Protein AF-A0A820N8Q6-F1 (afdb_monomer_lite)

Organism: NCBI:txid392030

Secondary structure (DSSP, 8-state):
-------GGGS-HHHHHHHHHHHHGGG-------S-HHHHHHHHHHHHHHHHHHH-S---SS-----EEEEEE--GGGHHHHHHHHHHHHTPPP-GGGEEE--TT--HHHHHHHHHHHHHSTT-EEEEE-GGGS-HHHHHHHHHHHHHHHHH-TT---EEEEEESS-TTT-HHHHHHHTTS-EEEEPGGGSPPHHHHHHHHHHHHTTT------SSTTS-HHHH-

Sequence (225 aa):
MYEQNIDLTYFSNQQIWMVEDYLQIETKFLTKRSEQPNERLKNIARMLTVQRAKQTKAIDVKNLPLNKILVVETLYEGILRGILSLFQLTKGQPQVHHIFYCSDTTSWTEMRAFAYRCFYSQGALHQLIQPELLSALVQDQFTQFLHKLAKQQPKRLFRLGIVTTASNSHLQLVNSLKALQIVSTIQDQDLLDKTALQEVIKELIKGNSTLVTSHIAGLGKSTYI

pLDDT: mean 74.74, std 22.22, range [28.52, 97.19]

Radius of gyration: 21.2 Å; chains: 1; bounding box: 48×55×54 Å

Structure (mmCIF, N/CA/C/O backbone):
data_AF-A0A820N8Q6-F1
#
_entry.id   AF-A0A820N8Q6-F1
#
loop_
_atom_site.group_PDB
_atom_site.id
_atom_site.type_symbol
_atom_site.label_atom_id
_atom_site.label_alt_id
_atom_site.label_comp_id
_atom_site.label_asym_id
_atom_site.label_entity_id
_atom_site.label_seq_id
_atom_site.pdbx_PDB_ins_code
_atom_site.Cartn_x
_atom_site.Cartn_y
_atom_site.Cartn_z
_atom_site.occupancy
_atom_site.B_iso_or_equiv
_atom_site.auth_seq_id
_atom_site.auth_comp_id
_atom_site.auth_asym_id
_atom_site.auth_atom_id
_atom_site.pdbx_PDB_model_num
ATOM 1 N N . MET A 1 1 ? 32.730 -14.739 -9.258 1.00 34.66 1 MET A N 1
ATOM 2 C CA . MET A 1 1 ? 32.007 -13.539 -8.791 1.00 34.66 1 MET A CA 1
ATOM 3 C C . MET A 1 1 ? 30.634 -13.646 -9.423 1.00 34.66 1 MET A C 1
ATOM 5 O O . MET A 1 1 ? 30.576 -13.622 -10.639 1.00 34.66 1 MET A O 1
ATOM 9 N N . TYR A 1 2 ? 29.593 -13.963 -8.655 1.00 28.52 2 TYR A N 1
ATOM 10 C CA . TYR A 1 2 ? 28.252 -14.161 -9.214 1.00 28.52 2 TYR A CA 1
ATOM 11 C C . TYR A 1 2 ? 27.571 -12.797 -9.332 1.00 28.52 2 TYR A C 1
ATOM 13 O O . TYR A 1 2 ? 27.311 -12.160 -8.312 1.00 28.52 2 TYR A O 1
ATOM 21 N N . GLU A 1 3 ? 27.341 -12.339 -10.560 1.00 36.62 3 GLU A N 1
ATOM 22 C CA . GLU A 1 3 ? 26.518 -11.163 -10.840 1.00 36.62 3 GLU A CA 1
ATOM 23 C C . GLU A 1 3 ? 25.067 -11.461 -10.455 1.00 36.62 3 GLU A C 1
ATOM 25 O O . GLU A 1 3 ? 24.503 -12.505 -10.795 1.00 36.62 3 GLU A O 1
ATOM 30 N N . GLN A 1 4 ? 24.475 -10.562 -9.670 1.00 36.41 4 GLN A N 1
ATOM 31 C CA . GLN A 1 4 ? 23.067 -10.626 -9.305 1.00 36.41 4 GLN A CA 1
ATOM 32 C C . GLN A 1 4 ? 22.228 -10.250 -10.526 1.00 36.41 4 GLN A C 1
ATOM 34 O O . GLN A 1 4 ? 21.879 -9.089 -10.725 1.00 36.41 4 GLN A O 1
ATOM 39 N N . ASN A 1 5 ? 21.891 -11.247 -11.338 1.00 37.53 5 ASN A N 1
ATOM 40 C CA . ASN A 1 5 ? 20.843 -11.111 -12.336 1.00 37.53 5 ASN A CA 1
ATOM 41 C C . ASN A 1 5 ? 19.515 -10.880 -11.611 1.00 37.53 5 ASN A C 1
ATOM 43 O O . ASN A 1 5 ? 19.049 -11.735 -10.856 1.00 37.53 5 ASN A O 1
ATOM 47 N N . ILE A 1 6 ? 18.922 -9.702 -11.816 1.00 42.03 6 ILE A N 1
ATOM 48 C CA . ILE A 1 6 ? 17.553 -9.436 -11.384 1.00 42.03 6 ILE A CA 1
ATOM 49 C C . ILE A 1 6 ? 16.656 -10.294 -12.267 1.00 42.03 6 ILE A C 1
ATOM 51 O O . ILE A 1 6 ? 16.551 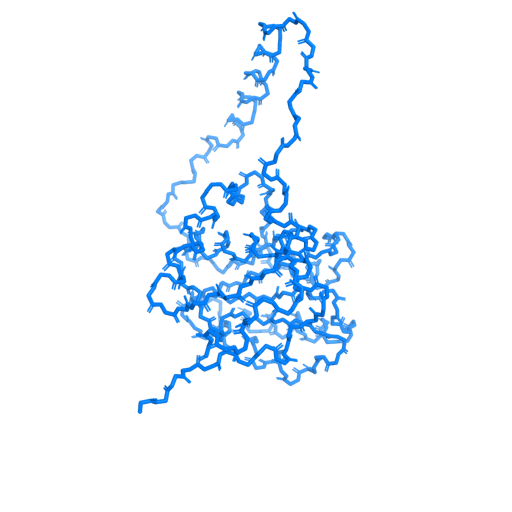-10.078 -13.473 1.00 42.03 6 ILE A O 1
ATOM 55 N N . ASP A 1 7 ? 16.041 -11.293 -11.650 1.00 38.50 7 ASP A N 1
ATOM 56 C CA . ASP A 1 7 ? 15.087 -12.169 -12.301 1.00 38.50 7 ASP A CA 1
ATOM 57 C C . ASP A 1 7 ? 13.809 -11.382 -12.640 1.00 38.50 7 ASP A C 1
ATOM 59 O O . ASP A 1 7 ? 12.972 -11.096 -11.781 1.00 38.50 7 ASP A O 1
ATOM 63 N N . LEU A 1 8 ? 13.682 -10.984 -13.908 1.00 45.19 8 LEU A N 1
ATOM 64 C CA . LEU A 1 8 ? 12.531 -10.243 -14.428 1.00 45.19 8 LEU A CA 1
ATOM 65 C C . LEU A 1 8 ? 11.326 -11.145 -14.735 1.00 45.19 8 LEU A C 1
ATOM 67 O O . LEU A 1 8 ? 10.337 -10.659 -15.278 1.00 45.19 8 LEU A O 1
ATOM 71 N N . THR A 1 9 ? 11.361 -12.426 -14.352 1.00 41.50 9 THR A N 1
ATOM 72 C CA . THR A 1 9 ? 10.250 -13.381 -14.542 1.00 41.50 9 THR A CA 1
ATOM 73 C C . THR A 1 9 ? 8.936 -12.913 -13.891 1.00 41.50 9 THR A C 1
ATOM 75 O O . THR A 1 9 ? 7.861 -13.397 -14.236 1.00 41.50 9 THR A O 1
ATOM 78 N N . TYR A 1 10 ? 8.996 -11.923 -12.995 1.00 41.53 10 TYR A N 1
ATOM 79 C CA . TYR A 1 10 ? 7.842 -11.339 -12.305 1.00 41.53 10 TYR A CA 1
ATOM 80 C C . TYR A 1 10 ? 7.302 -10.047 -12.932 1.00 41.53 10 TYR A C 1
ATOM 82 O O . TYR A 1 10 ? 6.294 -9.529 -12.449 1.00 41.53 10 TYR A O 1
ATOM 90 N N . PHE A 1 11 ? 7.938 -9.522 -13.984 1.00 40.44 11 PHE A N 1
ATOM 91 C CA . PHE A 1 11 ? 7.432 -8.352 -14.697 1.00 40.44 11 PHE A CA 1
ATOM 92 C C . PHE A 1 11 ? 6.600 -8.780 -15.903 1.00 40.44 11 PHE A C 1
ATOM 94 O O . PHE A 1 11 ? 7.044 -9.558 -16.746 1.00 40.44 11 PHE A O 1
ATOM 101 N N . SER A 1 12 ? 5.380 -8.257 -16.011 1.00 45.41 12 SER A N 1
ATOM 102 C CA . SER A 1 12 ? 4.570 -8.484 -17.207 1.00 45.41 12 SER A CA 1
ATOM 103 C C . SER A 1 12 ? 5.135 -7.686 -18.386 1.00 45.41 12 SER A C 1
ATOM 105 O O . SER A 1 12 ? 5.710 -6.610 -18.205 1.00 45.41 12 SER A O 1
ATOM 107 N N . ASN A 1 13 ? 4.915 -8.162 -19.617 1.00 41.16 13 ASN A N 1
ATOM 108 C CA . ASN A 1 13 ? 5.295 -7.414 -20.823 1.00 41.16 13 ASN A CA 1
ATOM 109 C C . ASN A 1 13 ? 4.748 -5.972 -20.797 1.00 41.16 13 ASN A C 1
ATOM 111 O O . ASN A 1 13 ? 5.419 -5.060 -21.254 1.00 41.16 13 ASN A O 1
ATOM 115 N N . GLN A 1 14 ? 3.591 -5.723 -20.174 1.00 44.38 14 GLN A N 1
ATOM 116 C CA . GLN A 1 14 ? 3.054 -4.367 -20.001 1.00 44.38 14 GLN A CA 1
ATOM 117 C C . GLN A 1 14 ? 3.896 -3.475 -19.077 1.00 44.38 14 GLN A C 1
ATOM 119 O O . GLN A 1 14 ? 4.029 -2.285 -19.343 1.00 44.38 14 GLN A O 1
ATOM 124 N N . GLN A 1 15 ? 4.492 -4.022 -18.016 1.00 45.97 15 GLN A N 1
ATOM 125 C CA . GLN A 1 15 ? 5.359 -3.254 -17.116 1.00 45.97 15 GLN A CA 1
ATOM 126 C C . GLN A 1 15 ? 6.686 -2.872 -17.789 1.00 45.97 15 GLN A C 1
ATOM 128 O O . GLN A 1 15 ? 7.241 -1.821 -17.484 1.00 45.97 15 GLN A O 1
ATOM 133 N N . ILE A 1 16 ? 7.151 -3.676 -18.751 1.00 46.91 16 ILE A N 1
ATOM 134 C CA . ILE A 1 16 ? 8.317 -3.359 -19.590 1.00 46.91 16 ILE A CA 1
ATOM 135 C C . ILE A 1 16 ? 7.984 -2.215 -20.563 1.00 46.91 16 ILE A C 1
ATOM 137 O O . ILE A 1 16 ? 8.757 -1.265 -20.676 1.00 46.91 16 ILE A O 1
ATOM 141 N N . TRP A 1 17 ? 6.798 -2.236 -21.179 1.00 42.31 17 TRP A N 1
ATOM 142 C CA . TRP A 1 17 ? 6.336 -1.169 -22.078 1.00 42.31 17 TRP A CA 1
ATOM 143 C C . TRP A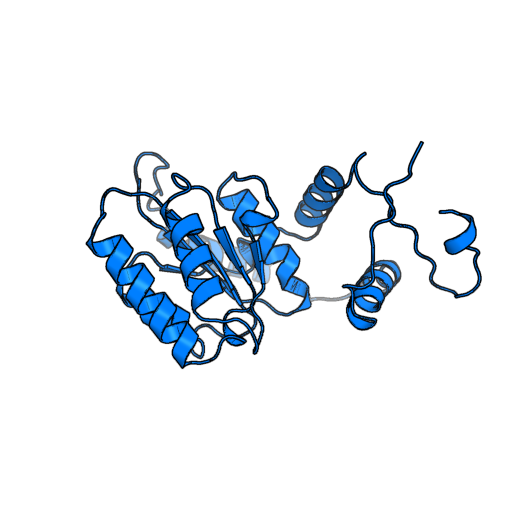 1 17 ? 6.161 0.177 -21.366 1.00 42.31 17 TRP A C 1
ATOM 145 O O . TRP A 1 17 ? 6.501 1.213 -21.925 1.00 42.31 17 TRP A O 1
ATOM 155 N N . MET A 1 18 ? 5.726 0.181 -20.101 1.00 48.25 18 MET A N 1
ATOM 156 C CA . MET A 1 18 ? 5.637 1.412 -19.300 1.00 48.25 18 MET A CA 1
ATOM 157 C C . MET A 1 18 ? 7.000 2.086 -19.079 1.00 48.25 18 MET A C 1
ATOM 159 O O . MET A 1 18 ? 7.077 3.309 -18.976 1.00 48.25 18 MET A O 1
ATOM 163 N N . VAL A 1 19 ? 8.080 1.303 -19.012 1.00 46.75 19 VAL A N 1
ATOM 164 C CA . VAL A 1 19 ? 9.451 1.821 -18.896 1.00 46.75 19 VAL A CA 1
ATOM 165 C C . VAL A 1 19 ? 9.963 2.334 -20.249 1.00 46.75 19 VAL A C 1
ATOM 167 O O . VAL A 1 19 ? 10.721 3.301 -20.288 1.00 46.75 19 VAL A O 1
ATOM 170 N N . GLU A 1 20 ? 9.531 1.741 -21.363 1.00 40.16 20 GLU A N 1
ATOM 171 C CA . GLU A 1 20 ? 9.901 2.178 -22.718 1.00 40.16 20 GLU A CA 1
ATOM 172 C C . GLU A 1 20 ? 9.143 3.439 -23.169 1.00 40.16 20 GLU A C 1
ATOM 174 O O . GLU A 1 20 ? 9.767 4.357 -23.709 1.00 40.16 20 GLU A O 1
ATOM 179 N N . ASP A 1 21 ? 7.846 3.547 -22.863 1.00 47.16 21 ASP A N 1
ATOM 180 C CA . ASP A 1 21 ? 7.045 4.764 -23.076 1.00 47.16 21 ASP A CA 1
ATOM 181 C C . ASP A 1 21 ? 7.598 5.943 -22.257 1.00 47.16 21 ASP A C 1
ATOM 183 O O . ASP A 1 21 ? 7.657 7.079 -22.736 1.00 47.16 21 ASP A O 1
ATOM 187 N N . TYR A 1 22 ? 8.098 5.674 -21.045 1.00 44.00 22 TYR A N 1
ATOM 188 C CA . TYR A 1 22 ? 8.763 6.665 -20.195 1.00 44.00 22 TYR A CA 1
ATOM 189 C C . TYR A 1 22 ? 10.012 7.284 -20.851 1.00 44.00 22 TYR A C 1
ATOM 191 O O . TYR A 1 22 ? 10.306 8.457 -20.613 1.00 44.00 22 TYR A O 1
ATOM 199 N N . LEU A 1 23 ? 10.716 6.535 -21.707 1.00 39.03 23 LEU A N 1
ATOM 200 C CA . LEU A 1 23 ? 11.908 7.000 -22.424 1.00 39.03 23 LEU A CA 1
ATOM 201 C C . LEU A 1 23 ? 11.571 7.731 -23.741 1.00 39.03 23 LEU A C 1
ATOM 203 O O . LEU A 1 23 ? 12.341 8.583 -24.174 1.00 39.03 23 LEU A O 1
ATOM 207 N N . GLN A 1 24 ? 10.417 7.464 -24.369 1.00 37.75 24 GLN A N 1
ATOM 208 C CA . GLN A 1 24 ? 10.021 8.101 -25.640 1.00 37.75 24 GLN A CA 1
ATOM 209 C C . GLN A 1 24 ? 9.345 9.478 -25.502 1.00 37.75 24 GLN A C 1
ATOM 211 O O . GLN A 1 24 ? 9.320 10.247 -26.466 1.00 37.75 24 GLN A O 1
ATOM 216 N N . ILE A 1 25 ? 8.841 9.844 -24.318 1.00 43.34 25 ILE A N 1
ATOM 217 C CA . ILE A 1 25 ? 8.143 11.127 -24.074 1.00 43.34 25 ILE A CA 1
ATOM 218 C C . ILE A 1 25 ? 9.089 12.354 -24.139 1.00 43.34 25 ILE A C 1
ATOM 220 O O . ILE A 1 25 ? 8.647 13.502 -24.082 1.00 43.34 25 ILE A O 1
ATOM 224 N N . GLU A 1 26 ? 10.392 12.153 -24.344 1.00 37.62 26 GLU A N 1
ATOM 225 C CA . GLU A 1 26 ? 11.412 13.208 -24.336 1.00 37.62 26 GLU A CA 1
ATOM 226 C C . GLU A 1 26 ? 11.366 14.231 -25.490 1.00 37.62 26 GLU A C 1
ATOM 228 O O . GLU A 1 26 ? 12.185 15.146 -25.490 1.00 37.62 26 GLU A O 1
ATOM 233 N N . THR A 1 27 ? 10.444 14.168 -26.465 1.00 35.28 27 THR A N 1
ATOM 234 C CA . THR A 1 27 ? 10.602 15.010 -27.676 1.00 35.28 27 THR A CA 1
ATOM 235 C C . THR A 1 27 ? 9.500 15.981 -28.081 1.00 35.28 27 THR A C 1
ATOM 237 O O . THR A 1 27 ? 9.803 16.819 -28.930 1.00 35.28 27 THR A O 1
ATOM 240 N N . LYS A 1 28 ? 8.267 15.995 -27.550 1.00 32.97 28 LYS A N 1
ATOM 241 C CA . LYS A 1 28 ? 7.205 16.732 -28.275 1.00 32.97 28 LYS A CA 1
ATOM 242 C C . LYS A 1 28 ? 6.110 17.430 -27.441 1.00 32.97 28 LYS A C 1
ATOM 244 O O . LYS A 1 28 ? 5.266 16.795 -26.826 1.00 32.97 28 LYS A O 1
ATOM 249 N N . PHE A 1 29 ? 6.097 18.762 -27.614 1.00 34.72 29 PHE A N 1
ATOM 250 C CA . PHE A 1 29 ? 4.981 19.732 -27.593 1.00 34.72 29 PHE A CA 1
ATOM 251 C C . PHE A 1 29 ? 4.635 20.519 -26.313 1.00 34.72 29 PHE A C 1
ATOM 253 O O . PHE A 1 29 ? 3.962 20.056 -25.399 1.00 34.72 29 PHE A O 1
ATOM 260 N N . LEU A 1 30 ? 4.974 21.816 -26.371 1.00 37.75 30 LEU A N 1
ATOM 261 C CA . LEU A 1 30 ? 4.339 22.920 -25.645 1.00 37.75 30 LEU A CA 1
ATOM 262 C C . LEU A 1 30 ? 3.483 23.772 -26.603 1.00 37.75 30 LEU A C 1
ATOM 264 O O . LEU A 1 30 ? 3.916 24.045 -27.721 1.00 37.75 30 LEU A O 1
ATOM 268 N N . THR A 1 31 ? 2.328 24.240 -26.102 1.00 33.53 31 THR A N 1
ATOM 269 C CA . THR A 1 31 ? 1.573 25.519 -26.313 1.00 33.53 31 THR A CA 1
ATOM 270 C C . THR A 1 31 ? 0.049 25.251 -26.302 1.00 33.53 31 THR A C 1
ATOM 272 O O . THR A 1 31 ? -0.370 24.171 -26.686 1.00 33.53 31 THR A O 1
ATOM 275 N N . LYS A 1 32 ? -0.881 26.120 -25.857 1.00 32.56 32 LYS A N 1
ATOM 276 C CA . LYS A 1 32 ? -0.873 27.483 -25.276 1.00 32.56 32 LYS A CA 1
ATOM 277 C C . LYS A 1 32 ? -2.135 27.656 -24.390 1.00 32.56 32 LYS A C 1
ATOM 279 O O . LYS A 1 32 ? -3.201 27.142 -24.711 1.00 32.56 32 LYS A O 1
ATOM 284 N N . ARG A 1 33 ? -2.019 28.404 -23.284 1.00 36.59 33 ARG A N 1
ATOM 285 C CA . ARG A 1 33 ? -3.076 28.761 -22.306 1.00 36.59 33 ARG A CA 1
ATOM 286 C C . ARG A 1 33 ? -3.461 30.248 -22.482 1.00 36.59 33 ARG A C 1
ATOM 288 O O . ARG A 1 33 ? -2.592 31.040 -22.813 1.00 36.59 33 ARG A O 1
ATOM 295 N N . SER A 1 34 ? -4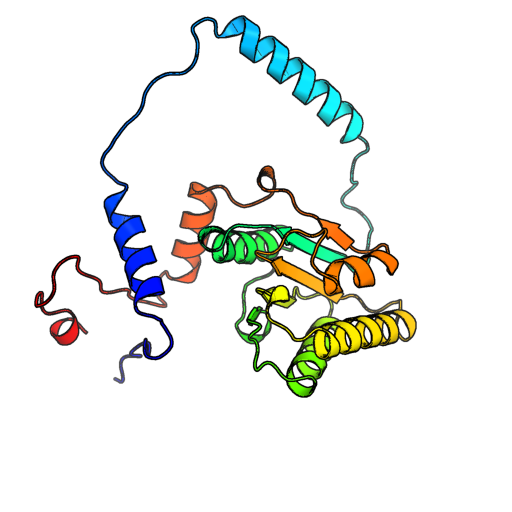.733 30.591 -22.212 1.00 42.72 34 SER A N 1
ATOM 296 C CA . SER A 1 34 ? -5.408 31.895 -22.472 1.00 42.72 34 SER A CA 1
ATOM 297 C C . SER A 1 34 ? -4.673 33.210 -22.128 1.00 42.72 34 SER A C 1
ATOM 299 O O . SER A 1 34 ? -3.788 33.248 -21.275 1.00 42.72 34 SER A O 1
ATOM 301 N N . GLU A 1 35 ? -5.126 34.296 -22.769 1.00 51.06 35 GLU A N 1
ATOM 302 C CA . GLU A 1 35 ? -4.341 35.488 -23.140 1.00 51.06 35 GLU A CA 1
ATOM 303 C C . GLU A 1 35 ? -4.219 36.640 -22.124 1.00 51.06 35 GLU A C 1
ATOM 305 O O . GLU A 1 35 ? -3.590 37.639 -22.456 1.00 51.06 35 GLU A O 1
ATOM 310 N N . GLN A 1 36 ? -4.716 36.549 -20.883 1.00 48.44 36 GLN A N 1
ATOM 311 C CA . GLN A 1 36 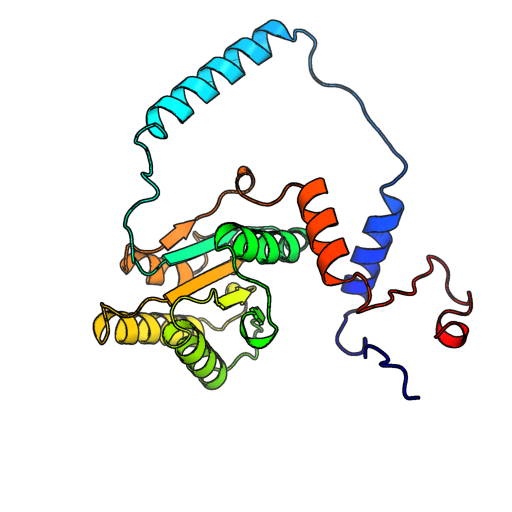? -4.456 37.607 -19.882 1.00 48.44 36 GLN A CA 1
ATOM 312 C C . GLN A 1 36 ? -3.920 37.058 -18.540 1.00 48.44 36 GLN A C 1
ATOM 314 O O . GLN A 1 36 ? -4.679 36.516 -17.732 1.00 48.44 36 GLN A O 1
ATOM 319 N N . PRO A 1 37 ? -2.597 37.188 -18.283 1.00 48.25 37 PRO A N 1
ATOM 320 C CA . PRO A 1 37 ? -1.905 36.603 -17.124 1.00 48.25 37 PRO A CA 1
ATOM 321 C C . PRO A 1 37 ? -2.327 37.163 -15.758 1.00 48.25 37 PRO A C 1
ATOM 323 O O . PRO A 1 37 ? -2.404 36.419 -14.778 1.00 48.25 37 PRO A O 1
ATOM 326 N N . ASN A 1 38 ? -2.623 38.463 -15.685 1.00 45.78 38 ASN A N 1
ATOM 327 C CA . ASN A 1 38 ? -2.850 39.160 -14.413 1.00 45.78 38 ASN A CA 1
ATOM 328 C C . ASN A 1 38 ? -4.198 38.799 -13.767 1.00 45.78 38 ASN A C 1
ATOM 330 O O . ASN A 1 38 ? -4.280 38.641 -12.550 1.00 45.78 38 ASN A O 1
ATOM 334 N N . GLU A 1 39 ? -5.235 38.588 -14.578 1.00 48.25 39 GLU A N 1
ATOM 335 C CA . GLU A 1 39 ? -6.569 38.136 -14.148 1.00 48.25 39 GLU A CA 1
ATOM 336 C C . GLU A 1 39 ? -6.519 36.724 -13.534 1.00 48.25 39 GLU A C 1
ATOM 338 O O . GLU A 1 39 ? -7.101 36.451 -12.480 1.00 48.25 39 GLU A O 1
ATOM 343 N N . ARG A 1 40 ? -5.738 35.826 -14.148 1.00 47.28 40 ARG A N 1
ATOM 344 C CA . ARG A 1 40 ? -5.521 34.460 -13.649 1.00 47.28 40 ARG A CA 1
ATOM 345 C C . ARG A 1 40 ? -4.742 34.434 -12.342 1.00 47.28 40 ARG A C 1
ATOM 347 O O . ARG A 1 40 ? -5.148 33.733 -11.419 1.00 47.28 40 ARG A O 1
ATOM 354 N N . LEU A 1 41 ? -3.665 35.212 -12.242 1.00 47.19 41 LEU A N 1
ATOM 355 C CA . LEU A 1 41 ? -2.877 35.329 -11.012 1.00 47.19 41 LEU A CA 1
ATOM 356 C C . LEU A 1 41 ? -3.722 35.849 -9.847 1.00 47.19 41 LEU A C 1
ATOM 358 O O . LEU A 1 41 ? -3.603 35.346 -8.732 1.00 47.19 41 LEU A O 1
ATOM 362 N N . LYS A 1 42 ? -4.627 36.796 -10.108 1.00 44.19 42 LYS A N 1
ATOM 363 C CA . LYS A 1 42 ? -5.507 37.376 -9.089 1.00 44.19 42 LYS A CA 1
ATOM 364 C C . LYS A 1 42 ? -6.537 36.370 -8.567 1.00 44.19 42 LYS A C 1
ATOM 366 O O . LYS A 1 42 ? -6.744 36.287 -7.357 1.00 44.19 42 LYS A O 1
ATOM 371 N N . ASN A 1 43 ? -7.122 35.557 -9.448 1.00 49.09 43 ASN A N 1
ATOM 372 C CA . ASN A 1 43 ? -8.066 34.504 -9.062 1.00 49.09 43 ASN A CA 1
ATOM 373 C C . ASN A 1 43 ? -7.379 33.333 -8.338 1.00 49.09 43 ASN A C 1
ATOM 375 O O . ASN A 1 43 ? -7.899 32.846 -7.333 1.00 49.09 43 ASN A O 1
ATOM 379 N N . ILE A 1 44 ? -6.172 32.950 -8.770 1.00 49.22 44 ILE A N 1
ATOM 380 C CA . ILE A 1 44 ? -5.348 31.933 -8.098 1.00 49.22 44 ILE A CA 1
ATOM 381 C C . ILE A 1 44 ? -4.912 32.424 -6.713 1.00 49.22 44 ILE A C 1
ATOM 383 O O . ILE A 1 44 ? -5.073 31.704 -5.732 1.00 49.22 44 ILE A O 1
ATOM 387 N N . ALA A 1 45 ? -4.446 33.669 -6.591 1.00 43.66 45 ALA A N 1
ATOM 388 C CA . ALA A 1 45 ? -4.078 34.253 -5.303 1.00 43.66 45 ALA A CA 1
ATOM 389 C C . ALA A 1 45 ? -5.267 34.272 -4.331 1.00 43.66 45 ALA A C 1
ATOM 391 O O . ALA A 1 45 ? -5.117 33.935 -3.156 1.00 43.66 45 ALA A O 1
ATOM 392 N N . ARG A 1 46 ? -6.475 34.586 -4.817 1.00 42.53 46 ARG A N 1
ATOM 393 C CA . ARG A 1 46 ? -7.698 34.589 -4.001 1.00 42.53 46 ARG A CA 1
ATOM 394 C C . ARG A 1 46 ? -8.078 33.181 -3.527 1.00 42.53 46 ARG A C 1
ATOM 396 O O . ARG A 1 46 ? -8.387 33.014 -2.349 1.00 42.53 46 ARG A O 1
ATOM 403 N N . MET A 1 47 ? -7.969 32.167 -4.391 1.00 44.53 47 MET A N 1
ATOM 404 C CA . MET A 1 47 ? -8.169 30.759 -4.011 1.00 44.53 47 MET A CA 1
ATOM 405 C C . MET A 1 47 ? -7.122 30.266 -3.003 1.00 44.53 47 MET A C 1
ATOM 407 O O . MET A 1 47 ? -7.485 29.654 -2.000 1.00 44.53 47 MET A O 1
ATOM 411 N N . LEU A 1 48 ? -5.844 30.600 -3.210 1.00 42.34 48 LEU A N 1
ATOM 412 C CA . LEU A 1 48 ? -4.749 30.240 -2.303 1.00 42.34 48 LEU A CA 1
ATOM 413 C C . LEU A 1 48 ? -4.888 30.911 -0.932 1.00 42.34 48 LEU A C 1
ATOM 415 O O . LEU A 1 48 ? -4.526 30.318 0.080 1.00 42.34 48 LEU A O 1
ATOM 419 N N . THR A 1 49 ? -5.446 32.121 -0.870 1.00 44.22 49 THR A N 1
ATOM 420 C CA . THR A 1 49 ? -5.667 32.837 0.398 1.00 44.22 49 THR A CA 1
ATOM 421 C C . THR A 1 49 ? -6.820 32.220 1.195 1.00 44.22 49 THR A C 1
ATOM 423 O O . THR A 1 49 ? -6.716 32.065 2.410 1.00 44.22 49 THR A O 1
ATOM 426 N N . VAL A 1 50 ? -7.888 31.785 0.516 1.00 46.66 50 VAL A N 1
ATOM 427 C CA . VAL A 1 50 ? -9.023 31.082 1.142 1.00 46.66 50 VAL A CA 1
ATOM 428 C C . VAL A 1 50 ? -8.634 29.668 1.597 1.00 46.66 50 VAL A C 1
ATOM 430 O O . VAL A 1 50 ? -9.082 29.223 2.655 1.00 46.66 50 VAL A O 1
ATOM 433 N N . GLN A 1 51 ? -7.764 28.972 0.856 1.00 41.59 51 GLN A N 1
ATOM 434 C CA . GLN A 1 51 ? -7.208 27.680 1.276 1.00 41.59 51 GLN A CA 1
ATOM 435 C C . GLN A 1 51 ? -6.203 27.826 2.424 1.00 41.59 51 GLN A C 1
ATOM 437 O O . GLN A 1 51 ? -6.281 27.068 3.391 1.00 41.59 51 GLN A O 1
ATOM 442 N N . ARG A 1 52 ? -5.332 28.846 2.390 1.00 42.22 52 ARG A N 1
ATOM 443 C CA . ARG A 1 52 ? -4.410 29.134 3.496 1.00 42.22 52 ARG A CA 1
ATOM 444 C C . ARG A 1 52 ? -5.157 29.490 4.770 1.00 42.22 52 ARG A C 1
ATOM 446 O O . ARG A 1 52 ? -4.843 28.894 5.781 1.00 42.22 52 ARG A O 1
ATOM 453 N N . ALA A 1 53 ? -6.202 30.320 4.732 1.00 39.50 53 ALA A N 1
ATOM 454 C CA . ALA A 1 53 ? -6.989 30.656 5.926 1.00 39.50 53 ALA A CA 1
ATOM 455 C C . ALA A 1 53 ? -7.683 29.443 6.589 1.00 39.50 53 ALA A C 1
ATOM 457 O O . ALA A 1 53 ? -7.973 29.484 7.784 1.00 39.50 53 ALA A O 1
ATOM 458 N N . LYS A 1 54 ? -7.913 28.347 5.848 1.00 41.62 54 LYS A N 1
ATOM 459 C CA . LYS A 1 54 ? -8.370 27.060 6.407 1.00 41.62 54 LYS A CA 1
ATOM 460 C C . LYS A 1 54 ? -7.221 26.149 6.873 1.00 41.62 54 LYS A C 1
ATOM 462 O O . LYS A 1 54 ? -7.461 25.275 7.699 1.00 41.62 54 LYS A O 1
ATOM 467 N N . GLN A 1 55 ? -5.996 26.364 6.390 1.00 43.50 55 GLN A N 1
ATOM 468 C CA . GLN A 1 55 ? -4.790 25.588 6.718 1.00 43.50 55 GLN A CA 1
ATOM 469 C C . GLN A 1 55 ? -3.864 26.257 7.757 1.00 43.50 55 GLN A C 1
ATOM 471 O O . GLN A 1 55 ? -3.025 25.573 8.332 1.00 43.50 55 GLN A O 1
ATOM 476 N N . THR A 1 56 ? -4.018 27.552 8.073 1.00 33.56 56 THR A N 1
ATOM 477 C CA . THR A 1 56 ? -3.220 28.255 9.104 1.00 33.56 56 THR A CA 1
ATOM 478 C C . THR A 1 56 ? -3.726 28.091 10.537 1.00 33.56 56 THR A C 1
ATOM 480 O O . THR A 1 56 ? -3.257 28.788 11.436 1.00 33.56 56 THR A O 1
ATOM 483 N N . LYS A 1 57 ? -4.575 27.094 10.819 1.00 37.31 57 LYS A N 1
ATOM 484 C CA . LYS A 1 57 ? -4.437 26.418 12.115 1.00 37.31 57 LYS A CA 1
ATOM 485 C C . LYS A 1 57 ? -3.211 25.529 12.008 1.00 37.31 57 LYS A C 1
ATOM 487 O O . LYS A 1 57 ? -3.298 24.401 11.537 1.00 37.31 57 LYS A O 1
ATOM 492 N N . ALA A 1 58 ? -2.081 26.121 12.385 1.00 37.97 58 ALA A N 1
ATOM 493 C CA . ALA A 1 58 ? -0.802 25.476 12.590 1.00 37.97 58 ALA A CA 1
ATOM 494 C C . ALA A 1 58 ? -0.995 24.021 13.037 1.00 37.97 58 ALA A C 1
ATOM 496 O O . ALA A 1 58 ? -1.429 23.757 14.159 1.00 37.97 58 ALA A O 1
ATOM 497 N N . ILE A 1 59 ? -0.667 23.077 12.152 1.00 39.03 59 ILE A N 1
ATOM 498 C CA . ILE A 1 59 ? -0.247 21.754 12.598 1.00 39.03 59 ILE A CA 1
ATOM 499 C C . ILE A 1 59 ? 1.115 22.001 13.231 1.00 39.03 59 ILE A C 1
ATOM 501 O O . ILE A 1 59 ? 2.157 21.945 12.583 1.00 39.03 59 ILE A O 1
ATOM 505 N N . ASP A 1 60 ? 1.062 22.402 14.494 1.00 33.19 60 ASP A N 1
ATOM 506 C CA . ASP A 1 60 ? 2.183 22.382 15.401 1.00 33.19 60 ASP A CA 1
ATOM 507 C C . ASP A 1 60 ? 2.739 20.953 15.353 1.00 33.19 60 ASP A C 1
ATOM 509 O O . ASP A 1 60 ? 2.064 19.978 15.687 1.00 33.19 60 ASP A O 1
ATOM 513 N N . VAL A 1 61 ? 3.960 20.804 14.840 1.00 41.19 61 VAL A N 1
ATOM 514 C CA . VAL A 1 61 ? 4.662 19.522 14.634 1.00 41.19 61 VAL A CA 1
ATOM 515 C C . VAL A 1 61 ? 5.137 18.939 15.981 1.00 41.19 61 VAL A C 1
ATOM 517 O O . VAL A 1 61 ? 6.065 18.139 16.063 1.00 41.19 61 VAL A O 1
ATOM 520 N N . LYS A 1 62 ? 4.485 19.313 17.082 1.00 34.91 62 LYS A N 1
ATOM 521 C CA . LYS A 1 62 ? 4.787 18.864 18.434 1.00 34.91 62 LYS A CA 1
ATOM 522 C C . LYS A 1 62 ? 3.527 18.249 19.029 1.00 34.91 62 LYS A C 1
ATOM 524 O O . LYS A 1 62 ? 2.591 18.944 19.393 1.00 34.91 62 LYS A O 1
ATOM 529 N N . ASN A 1 63 ? 3.569 16.921 19.138 1.00 39.72 63 ASN A N 1
ATOM 530 C CA . ASN A 1 63 ? 2.549 16.010 19.662 1.00 39.72 63 ASN A CA 1
ATOM 531 C C . ASN A 1 63 ? 1.431 15.650 18.682 1.00 39.72 63 ASN A C 1
ATOM 533 O O . ASN A 1 63 ? 0.409 16.314 18.629 1.00 39.72 63 ASN A O 1
ATOM 537 N N . LEU A 1 64 ? 1.562 14.495 18.022 1.00 39.69 64 LEU A N 1
ATOM 538 C CA . LEU A 1 64 ? 0.437 13.559 17.958 1.00 39.69 64 LEU A CA 1
ATOM 539 C C . LEU A 1 64 ? 0.960 12.123 17.722 1.00 39.69 64 LEU A C 1
ATOM 541 O O . LEU A 1 64 ? 1.251 11.751 16.582 1.00 39.69 64 LEU A O 1
ATOM 545 N N . PRO A 1 65 ? 1.101 11.300 18.777 1.00 50.25 65 PRO A N 1
ATOM 546 C CA . PRO A 1 65 ? 1.405 9.877 18.673 1.00 50.25 65 PRO A CA 1
ATOM 547 C C . PRO A 1 65 ? 0.108 9.132 18.338 1.00 50.25 65 PRO A C 1
ATOM 549 O O . PRO A 1 65 ? -0.398 8.350 19.135 1.00 50.25 65 PRO A O 1
ATOM 552 N N . LEU A 1 66 ? -0.500 9.451 17.198 1.00 59.06 66 LEU A N 1
ATOM 553 C CA . LEU A 1 66 ? -1.747 8.823 16.786 1.00 59.06 66 LEU A CA 1
ATOM 554 C C . LEU A 1 66 ? -1.485 7.866 15.634 1.00 59.06 66 LEU A C 1
ATOM 556 O O . LEU A 1 66 ? -0.747 8.177 14.697 1.00 59.06 66 LEU A O 1
ATOM 560 N N . ASN A 1 67 ? -2.097 6.690 15.747 1.00 64.06 67 ASN A N 1
ATOM 561 C CA . ASN A 1 67 ? -2.266 5.752 14.651 1.00 64.06 67 ASN A CA 1
ATOM 562 C C . ASN A 1 67 ? -2.775 6.510 13.428 1.00 64.06 67 ASN A C 1
ATOM 564 O O . ASN A 1 67 ? -3.666 7.346 13.562 1.00 64.06 67 ASN A O 1
ATOM 568 N N . LYS A 1 68 ? -2.183 6.261 12.259 1.00 83.88 68 LYS A N 1
ATOM 569 C CA . LYS A 1 68 ? -2.567 6.944 11.020 1.00 83.88 68 LYS A CA 1
ATOM 570 C C . LYS A 1 68 ? -2.690 5.949 9.884 1.00 83.88 68 LYS A C 1
ATOM 572 O O . LYS A 1 68 ? -1.768 5.179 9.618 1.00 83.88 68 LYS A O 1
ATOM 577 N N . ILE A 1 69 ? -3.833 6.013 9.216 1.00 91.44 69 ILE A N 1
ATOM 578 C CA . ILE A 1 69 ? -4.100 5.318 7.965 1.00 91.44 69 ILE A CA 1
ATOM 579 C C . ILE A 1 69 ? -4.090 6.387 6.873 1.00 91.44 69 ILE A C 1
ATOM 581 O O . ILE A 1 69 ? -4.946 7.267 6.865 1.00 91.44 69 ILE A O 1
ATOM 585 N N . LEU A 1 70 ? -3.092 6.357 5.999 1.00 93.38 70 LEU A N 1
ATOM 586 C CA . LEU A 1 70 ? -2.931 7.292 4.889 1.00 93.38 70 LEU A CA 1
ATOM 587 C C . LEU A 1 70 ? -3.436 6.628 3.615 1.00 93.38 70 LEU A C 1
ATOM 589 O O . LEU A 1 70 ? -3.013 5.518 3.312 1.00 93.38 70 LEU A O 1
ATOM 593 N N . VAL A 1 71 ? -4.318 7.290 2.876 1.00 94.75 71 VAL A N 1
ATOM 594 C CA . VAL A 1 71 ? -4.904 6.736 1.649 1.00 94.75 71 VAL A CA 1
ATOM 595 C C . VAL A 1 71 ? -4.537 7.610 0.461 1.00 94.75 71 VAL A C 1
ATOM 597 O O . VAL A 1 71 ? -4.779 8.812 0.496 1.00 94.75 71 VAL A O 1
ATOM 600 N N . VAL A 1 72 ? -3.979 7.005 -0.582 1.00 94.88 72 VAL A N 1
ATOM 601 C CA . VAL A 1 72 ? -3.669 7.630 -1.869 1.00 94.88 72 VAL A CA 1
ATOM 602 C C . VAL A 1 72 ? -4.542 6.972 -2.928 1.00 94.88 72 VAL A C 1
ATOM 604 O O . VAL A 1 72 ? -4.428 5.771 -3.170 1.00 94.88 72 VAL A O 1
ATOM 607 N N . GLU A 1 73 ? -5.397 7.771 -3.557 1.00 93.06 73 GLU A N 1
ATOM 608 C CA . GLU A 1 73 ? -6.128 7.385 -4.764 1.00 93.06 73 GLU A CA 1
ATOM 609 C C . GLU A 1 73 ? -5.307 7.817 -5.975 1.00 93.06 73 GLU A C 1
ATOM 611 O O . GLU A 1 73 ? -4.894 8.975 -6.068 1.00 93.06 73 GLU A O 1
ATOM 616 N N . THR A 1 74 ? -5.029 6.900 -6.894 1.00 91.50 74 THR A N 1
ATOM 617 C CA . THR A 1 74 ? -4.205 7.214 -8.060 1.00 91.50 74 THR A CA 1
ATOM 618 C C . THR A 1 74 ? -4.531 6.325 -9.253 1.00 91.50 74 THR A C 1
ATOM 620 O O . THR A 1 74 ? -5.194 5.307 -9.116 1.00 91.50 74 THR A O 1
ATOM 623 N N . LEU A 1 75 ? -4.081 6.704 -10.446 1.00 90.81 75 LEU A N 1
ATOM 624 C CA . LEU A 1 75 ? -4.141 5.820 -11.611 1.00 90.81 75 LEU A CA 1
ATOM 625 C C . LEU A 1 75 ? -3.036 4.762 -11.521 1.00 90.81 75 LEU A C 1
ATOM 627 O O . LEU A 1 75 ? -2.081 4.914 -10.762 1.00 90.81 75 LEU A O 1
ATOM 631 N N . TYR A 1 76 ? -3.126 3.711 -12.335 1.00 88.12 76 TYR A N 1
ATOM 632 C CA . TYR A 1 76 ? -2.146 2.619 -12.334 1.00 88.12 76 TYR A CA 1
ATOM 633 C C . TYR A 1 76 ? -0.692 3.109 -12.506 1.00 88.12 76 TYR A C 1
ATOM 635 O O . TYR A 1 76 ? 0.198 2.710 -11.759 1.00 88.12 76 TYR A O 1
ATOM 643 N N . GLU A 1 77 ? -0.461 4.068 -13.408 1.00 87.44 77 GLU A N 1
ATOM 644 C CA . GLU A 1 77 ? 0.846 4.720 -13.615 1.00 87.44 77 GLU A CA 1
ATOM 645 C C . GLU A 1 77 ? 1.360 5.502 -12.391 1.00 87.44 77 GLU A C 1
ATOM 647 O O . GLU A 1 77 ? 2.560 5.721 -12.229 1.00 87.44 77 GLU A O 1
ATOM 652 N N . GLY A 1 78 ? 0.459 5.908 -11.496 1.00 91.00 78 GLY A N 1
ATOM 653 C CA . GLY A 1 78 ? 0.762 6.688 -10.304 1.00 91.00 78 GLY A CA 1
ATOM 654 C C . GLY A 1 78 ? 1.034 5.854 -9.052 1.00 91.00 78 GLY A C 1
ATOM 655 O O . GLY A 1 78 ? 1.384 6.438 -8.025 1.00 91.00 78 GLY A O 1
ATOM 656 N N . ILE A 1 79 ? 0.930 4.519 -9.110 1.00 93.75 79 ILE A N 1
ATOM 657 C CA . ILE A 1 79 ? 1.130 3.637 -7.945 1.00 93.75 79 ILE A CA 1
ATOM 658 C C . ILE A 1 79 ? 2.520 3.837 -7.335 1.00 93.75 79 ILE A C 1
ATOM 660 O O . ILE A 1 79 ? 2.631 4.095 -6.137 1.00 93.75 79 ILE A O 1
ATOM 664 N N . LEU A 1 80 ? 3.581 3.791 -8.150 1.00 94.25 80 LEU A N 1
ATOM 665 C CA . LEU A 1 80 ? 4.956 3.975 -7.667 1.00 94.25 80 LEU A CA 1
ATOM 666 C C . LEU A 1 80 ? 5.145 5.347 -7.008 1.00 94.25 80 LEU A C 1
ATOM 668 O O . LEU A 1 80 ? 5.746 5.450 -5.936 1.00 94.25 80 LEU A O 1
ATOM 672 N N . ARG A 1 81 ? 4.581 6.398 -7.619 1.00 95.25 81 ARG A N 1
ATOM 673 C CA . ARG A 1 81 ? 4.586 7.752 -7.054 1.00 95.25 81 ARG A CA 1
ATOM 674 C C . ARG A 1 81 ? 3.882 7.774 -5.701 1.00 95.25 81 ARG A C 1
ATOM 676 O O . ARG A 1 81 ? 4.432 8.337 -4.758 1.00 95.25 81 ARG A O 1
ATOM 683 N N . GLY A 1 82 ? 2.718 7.137 -5.578 1.00 95.38 82 GLY A N 1
ATOM 684 C CA . GLY A 1 82 ? 1.989 7.002 -4.316 1.00 95.38 82 GLY A CA 1
ATOM 685 C C . GLY A 1 82 ? 2.819 6.306 -3.236 1.00 95.38 82 GLY A C 1
ATOM 686 O O . GLY A 1 82 ? 2.956 6.835 -2.132 1.00 95.38 82 GLY A O 1
ATOM 687 N N . ILE A 1 83 ? 3.452 5.180 -3.582 1.00 95.75 83 ILE A N 1
ATOM 688 C CA . ILE A 1 83 ? 4.296 4.401 -2.666 1.00 95.75 83 ILE A CA 1
ATOM 689 C C . ILE A 1 83 ? 5.436 5.248 -2.101 1.00 95.75 83 ILE A C 1
ATOM 691 O O . ILE A 1 83 ? 5.607 5.338 -0.879 1.00 95.75 83 ILE A O 1
ATOM 695 N N . LEU A 1 84 ? 6.223 5.865 -2.984 1.00 95.44 84 LEU A N 1
ATOM 696 C CA . LEU A 1 84 ? 7.407 6.627 -2.591 1.00 95.44 84 LEU A CA 1
ATOM 697 C C . LEU A 1 84 ? 7.032 7.921 -1.860 1.00 95.44 84 LEU A C 1
ATOM 699 O O . LEU A 1 84 ? 7.678 8.271 -0.870 1.00 95.44 84 LEU A O 1
ATOM 703 N N . SER A 1 85 ? 5.932 8.569 -2.255 1.00 95.00 85 SER A N 1
ATOM 704 C CA . SER A 1 85 ? 5.420 9.760 -1.564 1.00 95.00 85 SER A CA 1
ATOM 705 C C . SER A 1 85 ? 5.058 9.459 -0.111 1.00 95.00 85 SER A C 1
ATOM 707 O O . SER A 1 85 ? 5.415 10.222 0.784 1.00 95.00 85 SER A O 1
ATOM 709 N N . LEU A 1 86 ? 4.401 8.326 0.162 1.00 94.69 86 LEU A N 1
ATOM 710 C CA . LEU A 1 86 ? 4.042 7.951 1.532 1.00 94.69 86 LEU A CA 1
ATOM 711 C C . LEU A 1 86 ? 5.275 7.675 2.407 1.00 94.69 86 LEU A C 1
ATOM 713 O O . LEU A 1 86 ? 5.305 8.081 3.575 1.00 94.69 86 LEU A O 1
ATOM 717 N N . PHE A 1 87 ? 6.317 7.040 1.862 1.00 93.50 87 PHE A N 1
ATOM 718 C CA . PHE A 1 87 ? 7.578 6.851 2.589 1.00 93.50 87 PHE A CA 1
ATOM 719 C C . PHE A 1 87 ? 8.256 8.187 2.903 1.00 93.50 87 PHE A C 1
ATOM 721 O O . PHE A 1 87 ? 8.650 8.416 4.048 1.00 93.50 87 PHE A O 1
ATOM 728 N N . GLN A 1 88 ? 8.286 9.114 1.947 1.00 91.06 88 GLN A N 1
ATOM 729 C CA . GLN A 1 88 ? 8.851 10.442 2.166 1.00 91.06 88 GLN A CA 1
ATOM 730 C C . GLN A 1 88 ? 8.066 11.259 3.199 1.00 91.06 88 GLN A C 1
ATOM 732 O O . GLN A 1 88 ? 8.660 11.819 4.122 1.00 91.06 88 GLN A O 1
ATOM 737 N N . LEU A 1 89 ? 6.732 11.268 3.112 1.00 89.69 89 LEU A N 1
ATOM 738 C CA . LEU A 1 89 ? 5.851 11.951 4.068 1.00 89.69 89 LEU A CA 1
ATOM 739 C C . LEU A 1 89 ? 6.029 11.426 5.498 1.00 89.69 89 LEU A C 1
ATOM 741 O O . LEU A 1 89 ? 5.961 12.183 6.467 1.00 89.69 89 LEU A O 1
ATOM 745 N N . THR A 1 90 ? 6.274 10.124 5.643 1.00 87.81 90 THR A N 1
ATOM 746 C CA . THR A 1 90 ? 6.479 9.484 6.951 1.00 87.81 90 THR A CA 1
ATOM 747 C C . THR A 1 90 ? 7.938 9.454 7.405 1.00 87.81 90 THR A C 1
ATOM 749 O O . THR A 1 90 ? 8.196 9.019 8.533 1.00 87.81 90 THR A O 1
ATOM 752 N N . LYS A 1 91 ? 8.863 9.957 6.571 1.00 87.00 91 LYS A N 1
ATOM 753 C CA . LYS A 1 91 ? 10.324 9.900 6.747 1.00 87.00 91 LYS A CA 1
ATOM 754 C C . LYS A 1 91 ? 10.847 8.471 6.958 1.00 87.00 91 LYS A C 1
ATOM 756 O O . LYS A 1 91 ? 11.809 8.265 7.694 1.00 87.00 91 LYS A O 1
ATOM 761 N N . GLY A 1 92 ? 10.175 7.486 6.366 1.00 84.25 92 GLY A N 1
ATOM 762 C CA . GLY A 1 92 ? 10.577 6.082 6.390 1.00 84.25 92 GLY A CA 1
ATOM 763 C C . GLY A 1 92 ? 11.349 5.701 5.130 1.00 84.25 92 GLY A C 1
ATOM 764 O O . GLY A 1 92 ? 11.153 6.304 4.079 1.00 84.25 92 GLY A O 1
ATOM 765 N N . GLN A 1 93 ? 12.194 4.674 5.222 1.00 85.06 93 GLN A N 1
ATOM 766 C CA . GLN A 1 93 ? 12.812 4.069 4.043 1.00 85.06 93 GLN A CA 1
ATOM 767 C C . GLN A 1 93 ? 11.991 2.863 3.560 1.00 85.06 93 GLN A C 1
ATOM 769 O O . GLN A 1 93 ? 11.546 2.057 4.390 1.00 85.06 93 GLN A O 1
ATOM 774 N N . PRO A 1 94 ? 11.782 2.719 2.239 1.00 85.56 94 PRO A N 1
ATOM 775 C CA . PRO A 1 94 ? 11.094 1.566 1.683 1.00 85.56 94 PRO A CA 1
ATOM 776 C C . PRO A 1 94 ? 11.901 0.290 1.933 1.00 85.56 94 PRO A C 1
ATOM 778 O O . PRO A 1 94 ? 13.096 0.225 1.662 1.00 85.56 94 PRO A O 1
ATOM 781 N N . GLN A 1 95 ? 11.229 -0.743 2.434 1.00 85.69 95 GLN A N 1
ATOM 782 C CA . GLN A 1 95 ? 11.772 -2.096 2.543 1.00 85.69 95 GLN A CA 1
ATOM 783 C C . GLN A 1 95 ? 10.737 -3.072 1.996 1.00 85.69 95 GLN A C 1
ATOM 785 O O . GLN A 1 95 ? 9.537 -2.818 2.095 1.00 85.69 95 GLN A O 1
ATOM 790 N N . VAL A 1 96 ? 11.189 -4.201 1.444 1.00 83.19 96 VAL A N 1
ATOM 791 C CA . VAL A 1 96 ? 10.306 -5.177 0.776 1.00 83.19 96 VAL A CA 1
ATOM 792 C C . VAL A 1 96 ? 9.157 -5.616 1.688 1.00 83.19 96 VAL A C 1
ATOM 794 O O . VAL A 1 96 ? 8.005 -5.628 1.280 1.00 83.19 96 VAL A O 1
ATOM 797 N N . HIS A 1 97 ? 9.437 -5.891 2.962 1.00 85.50 97 HIS A N 1
ATOM 798 C CA . HIS A 1 97 ? 8.420 -6.353 3.909 1.00 85.50 97 HIS A CA 1
ATOM 799 C C . HIS A 1 97 ? 7.461 -5.254 4.408 1.00 85.50 97 HIS A C 1
ATOM 801 O O . HIS A 1 97 ? 6.512 -5.574 5.127 1.00 85.50 97 HIS A O 1
ATOM 807 N N . HIS A 1 98 ? 7.701 -3.987 4.047 1.00 92.25 98 HIS A N 1
ATOM 808 C CA . HIS A 1 98 ? 6.801 -2.861 4.307 1.00 92.25 98 HIS A CA 1
ATOM 809 C C . HIS A 1 98 ? 5.771 -2.657 3.194 1.00 92.25 98 HIS A C 1
ATOM 811 O O . HIS A 1 98 ? 4.868 -1.849 3.372 1.00 92.25 98 HIS A O 1
ATOM 817 N N . ILE A 1 99 ? 5.886 -3.336 2.052 1.00 95.25 99 ILE A N 1
ATOM 818 C CA . ILE A 1 99 ? 4.985 -3.159 0.910 1.00 95.25 99 ILE A CA 1
ATOM 819 C C . ILE A 1 99 ? 4.306 -4.496 0.629 1.00 95.25 99 ILE A C 1
ATOM 821 O O . ILE A 1 99 ? 4.971 -5.516 0.476 1.00 95.25 99 ILE A O 1
ATOM 825 N N . PHE A 1 100 ? 2.979 -4.496 0.567 1.00 96.81 100 PHE A N 1
ATOM 826 C CA . PHE A 1 100 ? 2.193 -5.680 0.252 1.00 96.81 100 PHE A CA 1
ATOM 827 C C . PHE A 1 100 ? 1.299 -5.392 -0.953 1.00 96.81 100 PHE A C 1
ATOM 829 O O . PHE A 1 100 ? 0.371 -4.591 -0.852 1.00 96.81 100 PHE A O 1
ATOM 836 N N . TYR A 1 101 ? 1.591 -6.035 -2.084 1.00 96.56 101 TYR A N 1
ATOM 837 C CA . TYR A 1 101 ? 0.747 -5.986 -3.278 1.00 96.56 101 TYR A CA 1
ATOM 838 C C . TYR A 1 101 ? -0.382 -7.000 -3.152 1.00 96.56 101 TYR A C 1
ATOM 840 O O . TYR A 1 101 ? -0.132 -8.188 -2.959 1.00 96.56 101 TYR A O 1
ATOM 848 N N . CYS A 1 102 ? -1.617 -6.521 -3.238 1.00 95.75 102 CYS A N 1
ATOM 849 C CA . CYS A 1 102 ? -2.793 -7.371 -3.236 1.00 95.75 102 CYS A CA 1
ATOM 850 C C . CYS A 1 102 ? -3.054 -7.960 -4.623 1.00 95.75 102 CYS A C 1
ATOM 852 O O . CYS A 1 102 ? -2.763 -7.352 -5.650 1.00 95.75 102 CYS A O 1
ATOM 854 N N . SER A 1 103 ? -3.668 -9.133 -4.622 1.00 94.94 103 SER A N 1
ATOM 855 C CA . SER A 1 103 ? -4.201 -9.835 -5.785 1.00 94.94 103 SER A CA 1
ATOM 856 C C . SER A 1 103 ? -5.566 -10.434 -5.440 1.00 94.94 103 SER A C 1
ATOM 858 O O . SER A 1 103 ? -5.935 -10.538 -4.266 1.00 94.94 103 SER A O 1
ATOM 860 N N . ASP A 1 104 ? -6.285 -10.893 -6.459 1.00 94.12 104 ASP A N 1
ATOM 861 C CA . ASP A 1 104 ? -7.522 -11.674 -6.325 1.00 94.12 104 ASP A CA 1
ATOM 862 C C . ASP A 1 104 ? -7.317 -13.019 -5.605 1.00 94.12 104 ASP A C 1
ATOM 864 O O . ASP A 1 104 ? -8.237 -13.543 -4.977 1.00 94.12 104 ASP A O 1
ATOM 868 N N . THR A 1 105 ? -6.093 -13.545 -5.629 1.00 94.62 105 THR A N 1
ATOM 869 C CA . THR A 1 105 ? -5.686 -14.764 -4.918 1.00 94.62 105 THR A CA 1
ATOM 870 C C . THR A 1 105 ? -5.167 -14.530 -3.499 1.00 94.62 105 THR A C 1
ATOM 872 O O . THR A 1 105 ? -4.887 -15.502 -2.795 1.00 94.62 105 THR A O 1
ATOM 875 N N . THR A 1 106 ? -5.019 -13.277 -3.055 1.00 95.81 106 THR A N 1
ATOM 876 C CA . THR A 1 106 ? -4.474 -12.977 -1.724 1.00 95.81 106 THR A CA 1
ATOM 877 C C . THR A 1 106 ? -5.381 -13.542 -0.631 1.00 95.81 106 THR A C 1
ATOM 879 O O . THR A 1 106 ? -6.561 -13.196 -0.514 1.00 95.81 106 THR A O 1
ATOM 882 N N . SER A 1 107 ? -4.812 -14.392 0.219 1.00 95.81 107 SER A N 1
ATOM 883 C CA . SER A 1 107 ? -5.540 -15.094 1.270 1.00 95.81 107 SER A CA 1
ATOM 884 C C . SER A 1 107 ? -5.687 -14.274 2.554 1.00 95.81 107 SER A C 1
ATOM 886 O O . SER A 1 107 ? -4.911 -13.363 2.865 1.00 95.81 107 SER A O 1
ATOM 888 N N . TRP A 1 108 ? -6.649 -14.673 3.391 1.00 96.50 108 TRP A N 1
ATOM 889 C CA . TRP A 1 108 ? -6.789 -14.114 4.735 1.00 96.50 108 TRP A CA 1
ATOM 890 C C . TRP A 1 108 ? -5.534 -14.314 5.598 1.00 96.50 108 TRP A C 1
ATOM 892 O O . TRP A 1 108 ? -5.160 -13.436 6.375 1.00 96.50 108 TRP A O 1
ATOM 902 N N . THR A 1 109 ? -4.853 -15.453 5.464 1.00 95.56 109 THR A N 1
ATOM 903 C CA . THR A 1 109 ? -3.646 -15.761 6.243 1.00 95.56 109 THR A CA 1
ATOM 904 C C . THR A 1 109 ? -2.531 -14.752 5.969 1.00 95.56 109 THR A C 1
ATOM 906 O O . THR A 1 109 ? -1.907 -14.253 6.909 1.00 95.56 109 THR A O 1
ATOM 909 N N . GLU A 1 110 ? -2.322 -14.398 4.701 1.00 95.25 110 GLU A N 1
ATOM 910 C CA . GLU A 1 110 ? -1.333 -13.396 4.292 1.00 95.25 110 GLU A CA 1
ATOM 911 C C . GLU A 1 110 ? -1.703 -12.004 4.805 1.00 95.25 110 GLU A C 1
ATOM 913 O O . GLU A 1 110 ? -0.869 -11.321 5.408 1.00 95.25 110 GLU A O 1
ATOM 918 N N . MET A 1 111 ? -2.975 -11.620 4.668 1.00 96.19 111 MET A N 1
ATOM 919 C CA . MET A 1 111 ? -3.482 -10.336 5.156 1.00 96.19 111 MET A CA 1
ATOM 920 C C . MET A 1 111 ? -3.393 -10.202 6.675 1.00 96.19 111 MET A C 1
ATOM 922 O O . MET A 1 111 ? -3.033 -9.144 7.195 1.00 96.19 111 MET A O 1
ATOM 926 N N . ARG A 1 112 ? -3.658 -11.282 7.413 1.00 95.06 112 ARG A N 1
ATOM 927 C CA . ARG A 1 112 ? -3.489 -11.328 8.866 1.00 95.06 112 ARG A CA 1
ATOM 928 C C . ARG A 1 112 ? -2.019 -11.174 9.257 1.00 95.06 112 ARG A C 1
ATOM 930 O O . ARG A 1 112 ? -1.717 -10.429 10.190 1.00 95.06 112 ARG A O 1
ATOM 937 N N . ALA A 1 113 ? -1.105 -11.846 8.555 1.00 93.44 113 ALA A N 1
ATOM 938 C CA . ALA A 1 113 ? 0.332 -11.701 8.786 1.00 93.44 113 ALA A CA 1
ATOM 939 C C . ALA A 1 113 ? 0.806 -10.265 8.505 1.00 93.44 113 ALA A C 1
ATOM 941 O O . ALA A 1 113 ? 1.543 -9.692 9.310 1.00 93.44 113 ALA A O 1
ATOM 942 N N . PHE A 1 114 ? 0.335 -9.655 7.414 1.00 94.94 114 PHE A N 1
ATOM 943 C CA . PHE A 1 114 ? 0.592 -8.249 7.102 1.00 94.94 114 PHE A CA 1
ATOM 944 C C . PHE A 1 114 ? 0.065 -7.310 8.196 1.00 94.94 114 PHE A C 1
ATOM 946 O O . PHE A 1 114 ? 0.817 -6.468 8.684 1.00 94.94 114 PHE A O 1
ATOM 953 N N . ALA A 1 115 ? -1.179 -7.493 8.651 1.00 92.81 115 ALA A N 1
ATOM 954 C CA . ALA A 1 115 ? -1.765 -6.693 9.727 1.00 92.81 115 ALA A CA 1
ATOM 955 C C . ALA A 1 115 ? -0.934 -6.757 11.019 1.00 92.81 115 ALA A C 1
ATOM 957 O O . ALA A 1 115 ? -0.692 -5.727 11.649 1.00 92.81 115 ALA A O 1
ATOM 958 N N . TYR A 1 116 ? -0.445 -7.945 11.396 1.00 93.25 116 TYR A N 1
ATOM 959 C CA . TYR A 1 116 ? 0.463 -8.083 12.536 1.00 93.25 116 TYR A CA 1
ATOM 960 C C . TYR A 1 116 ? 1.778 -7.335 12.322 1.00 93.25 116 TYR A C 1
ATOM 962 O O . TYR A 1 116 ? 2.201 -6.612 13.219 1.00 93.25 116 TYR A O 1
ATOM 970 N N . ARG A 1 117 ? 2.421 -7.457 11.154 1.00 91.25 117 ARG A N 1
ATOM 971 C CA . ARG A 1 117 ? 3.651 -6.700 10.869 1.00 91.25 117 ARG A CA 1
ATOM 972 C C . ARG A 1 117 ? 3.401 -5.196 10.991 1.00 91.25 117 ARG A C 1
ATOM 974 O O . ARG A 1 117 ? 4.064 -4.539 11.788 1.00 91.25 117 ARG A O 1
ATOM 981 N N . CYS A 1 118 ? 2.367 -4.688 10.323 1.00 91.25 118 CYS A N 1
ATOM 982 C CA . CYS A 1 118 ? 1.970 -3.283 10.388 1.00 91.25 118 CYS A CA 1
ATOM 983 C C . CYS A 1 118 ? 1.768 -2.795 11.829 1.00 91.25 118 CYS A C 1
ATOM 985 O O . CYS A 1 118 ? 2.320 -1.769 12.229 1.00 91.25 118 CYS A O 1
ATOM 987 N N . PHE A 1 119 ? 1.025 -3.552 12.635 1.00 89.81 119 PHE A N 1
ATOM 988 C CA . PHE A 1 119 ? 0.677 -3.143 13.992 1.00 89.81 119 PHE A CA 1
ATOM 989 C C . PHE A 1 119 ? 1.848 -3.261 14.985 1.00 89.81 119 PHE A C 1
ATOM 991 O O . PHE A 1 119 ? 1.908 -2.532 15.979 1.00 89.81 119 PHE A O 1
ATOM 998 N N . TYR A 1 120 ? 2.797 -4.171 14.742 1.00 89.12 120 TYR A N 1
ATOM 999 C CA . TYR A 1 120 ? 3.877 -4.466 15.684 1.00 89.12 120 TYR A CA 1
ATOM 1000 C C . TYR A 1 120 ? 5.214 -3.782 15.360 1.00 89.12 120 TYR A C 1
ATOM 1002 O O . TYR A 1 120 ? 6.031 -3.674 16.277 1.00 89.12 120 TYR A O 1
ATOM 1010 N N . SER A 1 121 ? 5.406 -3.222 14.159 1.00 86.25 121 SER A N 1
ATOM 1011 C CA . SER A 1 121 ? 6.642 -2.545 13.712 1.00 86.25 121 SER A CA 1
ATOM 1012 C C . SER A 1 121 ? 6.900 -1.143 14.302 1.00 86.25 121 SER A C 1
ATOM 1014 O O . SER A 1 121 ? 7.499 -0.300 13.642 1.00 86.25 121 SER A O 1
ATOM 1016 N N . GLN A 1 122 ? 6.465 -0.868 15.536 1.00 81.88 122 GLN A N 1
ATOM 1017 C CA . GLN A 1 122 ? 6.815 0.349 16.298 1.00 81.88 122 GLN A CA 1
ATOM 1018 C C . GLN A 1 122 ? 6.621 1.681 15.535 1.00 81.88 122 GLN A C 1
ATOM 1020 O O . GLN A 1 122 ? 7.405 2.616 15.678 1.00 81.88 122 GLN A O 1
ATOM 1025 N N . GLY A 1 123 ? 5.566 1.788 14.723 1.00 83.62 123 GLY A N 1
ATOM 1026 C CA . GLY A 1 123 ? 5.265 3.001 13.956 1.00 83.62 123 GLY A CA 1
ATOM 1027 C C . GLY A 1 123 ? 5.967 3.121 12.598 1.00 83.62 123 GLY A C 1
ATOM 1028 O O . GLY A 1 123 ? 5.825 4.165 11.957 1.00 83.62 123 GLY A O 1
ATOM 1029 N N . ALA A 1 124 ? 6.671 2.084 12.129 1.00 90.62 124 ALA A N 1
ATOM 1030 C CA . ALA A 1 124 ? 7.087 1.992 10.730 1.00 90.62 124 ALA A CA 1
ATOM 1031 C C . ALA A 1 124 ? 5.864 2.003 9.797 1.00 90.62 124 ALA A C 1
ATOM 1033 O O . ALA A 1 124 ? 4.799 1.479 10.140 1.00 90.62 124 ALA A O 1
ATOM 1034 N N . LEU A 1 125 ? 6.017 2.613 8.620 1.00 94.19 125 LEU A N 1
ATOM 1035 C CA . LEU A 1 125 ? 4.978 2.629 7.598 1.00 94.19 125 LEU A CA 1
ATOM 1036 C C . LEU A 1 125 ? 4.943 1.284 6.874 1.00 94.19 125 LEU A C 1
ATOM 1038 O O . LEU A 1 125 ? 5.930 0.893 6.260 1.00 94.19 125 LEU A O 1
ATOM 1042 N N . HIS A 1 126 ? 3.783 0.634 6.893 1.00 95.81 126 HIS A N 1
ATOM 1043 C CA . HIS A 1 126 ? 3.467 -0.502 6.027 1.00 95.81 126 HIS A CA 1
ATOM 1044 C C . HIS A 1 126 ? 2.410 -0.087 5.019 1.00 95.81 126 HIS A C 1
ATOM 1046 O O . HIS A 1 126 ? 1.499 0.649 5.380 1.00 95.81 126 HIS A O 1
ATOM 1052 N N . GLN A 1 127 ? 2.511 -0.539 3.777 1.00 97.19 127 GLN A N 1
ATOM 1053 C CA . GLN A 1 127 ? 1.646 -0.127 2.682 1.00 97.19 127 GLN A CA 1
ATOM 1054 C C . GLN A 1 127 ? 0.922 -1.317 2.070 1.00 97.19 127 GLN A C 1
ATOM 1056 O O . GLN A 1 127 ? 1.538 -2.339 1.774 1.00 97.19 127 GLN A O 1
ATOM 1061 N N . LEU A 1 128 ? -0.379 -1.151 1.864 1.00 96.94 128 LEU A N 1
ATOM 1062 C CA . LEU A 1 128 ? -1.233 -2.071 1.136 1.00 96.94 128 LEU A CA 1
ATOM 1063 C C . LEU A 1 128 ? -1.500 -1.486 -0.252 1.00 96.94 128 LEU A C 1
ATOM 1065 O O . LEU A 1 128 ? -2.045 -0.384 -0.364 1.00 96.94 128 LEU A O 1
ATOM 1069 N N . ILE A 1 129 ? -1.076 -2.196 -1.292 1.00 97.19 129 ILE A N 1
ATOM 1070 C CA . ILE A 1 129 ? -1.129 -1.730 -2.677 1.00 97.19 129 ILE A CA 1
ATOM 1071 C C . ILE A 1 129 ? -2.233 -2.478 -3.411 1.00 97.19 129 ILE A C 1
ATOM 1073 O O . ILE A 1 129 ? -2.270 -3.705 -3.395 1.00 97.19 129 ILE A O 1
ATOM 1077 N N . GLN A 1 130 ? -3.119 -1.716 -4.044 1.00 95.75 130 GLN A N 1
ATOM 1078 C CA . GLN A 1 130 ? -4.302 -2.187 -4.760 1.00 95.75 130 GLN A CA 1
ATOM 1079 C C . GLN A 1 130 ? -5.232 -3.097 -3.928 1.00 95.75 130 GLN A C 1
ATOM 1081 O O . GLN A 1 130 ? -5.627 -4.170 -4.392 1.00 95.75 130 GLN A O 1
ATOM 1086 N N . PRO A 1 131 ? -5.624 -2.707 -2.698 1.00 96.25 131 PRO A N 1
ATOM 1087 C CA . PRO A 1 131 ? -6.524 -3.517 -1.866 1.00 96.25 131 PRO A CA 1
ATOM 1088 C C . PRO A 1 131 ? -7.891 -3.802 -2.498 1.00 96.25 131 PRO A C 1
ATOM 1090 O O . PRO A 1 131 ? -8.587 -4.703 -2.039 1.00 96.25 131 PRO A O 1
ATOM 1093 N N . GLU A 1 132 ? -8.287 -3.055 -3.527 1.00 94.62 132 GLU A N 1
ATOM 1094 C CA . GLU A 1 132 ? -9.483 -3.309 -4.328 1.00 94.62 132 GLU A CA 1
ATOM 1095 C C . GLU A 1 132 ? -9.489 -4.686 -5.004 1.00 94.62 132 GLU A C 1
ATOM 1097 O O . GLU A 1 132 ? -10.562 -5.187 -5.323 1.00 94.62 132 GLU A O 1
ATOM 1102 N N . LEU A 1 133 ? -8.320 -5.311 -5.185 1.00 94.81 133 LEU A N 1
ATOM 1103 C CA . LEU A 1 133 ? -8.201 -6.658 -5.746 1.00 94.81 133 LEU A CA 1
ATOM 1104 C C . LEU A 1 133 ? -8.536 -7.756 -4.729 1.00 94.81 133 LEU A C 1
ATOM 1106 O O . LEU A 1 133 ? -8.803 -8.888 -5.115 1.00 94.81 133 LEU A O 1
ATOM 1110 N N . LEU A 1 134 ? -8.552 -7.443 -3.431 1.00 95.25 134 LEU A N 1
ATOM 1111 C CA . LEU A 1 134 ? -8.930 -8.404 -2.399 1.00 95.25 134 LEU A CA 1
ATOM 1112 C C . LEU A 1 134 ? -10.419 -8.743 -2.502 1.00 95.25 134 LEU A C 1
ATOM 1114 O O . LEU A 1 134 ? -11.257 -7.852 -2.658 1.00 95.25 134 LEU A O 1
ATOM 1118 N N . SER A 1 135 ? -10.773 -10.012 -2.281 1.00 94.56 135 SER A N 1
ATOM 1119 C CA . SER A 1 135 ? -12.182 -10.390 -2.125 1.00 94.56 135 SER A CA 1
ATOM 1120 C C . SER A 1 135 ? -12.848 -9.610 -0.982 1.00 94.56 135 SER A C 1
ATOM 1122 O O . SER A 1 135 ? -12.213 -9.305 0.034 1.00 94.56 135 SER A O 1
ATOM 1124 N N . ALA A 1 136 ? -14.148 -9.328 -1.109 1.00 92.62 136 ALA A N 1
ATOM 1125 C CA . ALA A 1 136 ? -14.906 -8.598 -0.088 1.00 92.62 136 ALA A CA 1
ATOM 1126 C C . ALA A 1 136 ? -14.790 -9.249 1.305 1.00 92.62 136 ALA A C 1
ATOM 1128 O O . ALA A 1 136 ? -14.596 -8.558 2.303 1.00 92.62 136 ALA A O 1
ATOM 1129 N N . LEU A 1 137 ? -14.796 -10.588 1.362 1.00 94.38 137 LEU A N 1
ATOM 1130 C CA . LEU A 1 137 ? -14.601 -11.345 2.600 1.00 94.38 137 LEU A CA 1
ATOM 1131 C C . LEU A 1 137 ? -13.246 -11.039 3.260 1.00 94.38 137 LEU A C 1
ATOM 1133 O O . LEU A 1 137 ? -13.187 -10.813 4.467 1.00 94.38 137 LEU A O 1
ATOM 1137 N N . VAL A 1 138 ? -12.161 -11.017 2.480 1.00 95.31 138 VAL A N 1
ATOM 1138 C CA . VAL A 1 138 ? -10.813 -10.732 2.994 1.00 95.31 138 VAL A CA 1
ATOM 1139 C C . VAL A 1 138 ? -10.694 -9.271 3.437 1.00 95.31 138 VAL A C 1
ATOM 1141 O O . VAL A 1 138 ? -10.102 -9.002 4.486 1.00 95.31 138 VAL A O 1
ATOM 1144 N N . GLN A 1 139 ? -11.297 -8.332 2.699 1.00 94.25 139 GLN A N 1
ATOM 1145 C CA . GLN A 1 139 ? -11.368 -6.924 3.104 1.00 94.25 139 GLN A CA 1
ATOM 1146 C C . GLN A 1 139 ? -12.087 -6.762 4.455 1.00 94.25 139 GLN A C 1
ATOM 1148 O O . GLN A 1 139 ? -11.579 -6.085 5.356 1.00 94.25 139 GLN A O 1
ATOM 1153 N N . ASP A 1 140 ? -13.228 -7.426 4.642 1.00 92.56 140 ASP A N 1
ATOM 1154 C CA . ASP A 1 140 ? -13.985 -7.385 5.896 1.00 92.56 140 ASP A CA 1
ATOM 1155 C C . ASP A 1 140 ? -13.213 -8.001 7.061 1.00 92.56 140 ASP A C 1
ATOM 1157 O O . ASP A 1 140 ? -13.095 -7.391 8.127 1.00 92.56 140 ASP A O 1
ATOM 1161 N N . GLN A 1 141 ? -12.615 -9.175 6.859 1.00 95.19 141 GLN A N 1
ATOM 1162 C CA . GLN A 1 141 ? -11.791 -9.820 7.881 1.00 95.19 141 GLN A CA 1
ATOM 1163 C C . GLN A 1 141 ? -10.611 -8.934 8.294 1.00 95.19 141 GLN A C 1
ATOM 1165 O O . GLN A 1 141 ? -10.338 -8.782 9.489 1.00 95.19 141 GLN A O 1
ATOM 1170 N N . PHE A 1 142 ? -9.943 -8.298 7.328 1.00 95.12 142 PHE A N 1
ATOM 1171 C CA . PHE A 1 142 ? -8.829 -7.393 7.592 1.00 95.12 142 PHE A CA 1
ATOM 1172 C C . PHE A 1 142 ? -9.249 -6.185 8.425 1.00 95.12 142 PHE A C 1
ATOM 1174 O O . PHE A 1 142 ? -8.609 -5.882 9.435 1.00 95.12 142 PHE A O 1
ATOM 1181 N N . THR A 1 143 ? -10.339 -5.516 8.052 1.00 92.94 143 THR A N 1
ATOM 1182 C CA . THR A 1 143 ? -10.796 -4.319 8.771 1.00 92.94 143 THR A CA 1
ATOM 1183 C C . THR A 1 143 ? -11.285 -4.639 10.180 1.00 92.94 143 THR A C 1
ATOM 1185 O O . THR A 1 143 ? -10.891 -3.954 11.129 1.00 92.94 143 THR A O 1
ATOM 1188 N N . GLN A 1 144 ? -12.046 -5.723 10.358 1.00 92.94 144 GLN A N 1
ATOM 1189 C CA . GLN A 1 144 ? -12.464 -6.199 11.681 1.00 92.94 144 GLN A CA 1
ATOM 1190 C C . GLN A 1 144 ? -11.262 -6.539 12.566 1.00 92.94 144 GLN A C 1
ATOM 1192 O O . GLN A 1 144 ? -11.224 -6.197 13.752 1.00 92.94 144 GLN A O 1
ATOM 1197 N N . PHE A 1 145 ? -10.253 -7.192 11.992 1.00 93.44 145 PHE A N 1
ATOM 1198 C CA . PHE A 1 145 ? -9.052 -7.570 12.717 1.00 93.44 145 PHE A CA 1
ATOM 1199 C C . PHE A 1 145 ? -8.205 -6.359 13.116 1.00 93.44 145 PHE A C 1
ATOM 1201 O O . PHE A 1 145 ? -7.790 -6.266 14.273 1.00 93.44 145 PHE A O 1
ATOM 1208 N N . LEU A 1 146 ? -8.000 -5.398 12.212 1.00 90.75 146 LEU A N 1
ATOM 1209 C CA . LEU A 1 146 ? -7.266 -4.173 12.525 1.00 90.75 146 LEU A CA 1
ATOM 1210 C C . LEU A 1 146 ? -7.993 -3.347 13.596 1.00 90.75 146 LEU A C 1
ATOM 1212 O O . LEU A 1 146 ? -7.360 -2.863 14.533 1.00 90.75 146 LEU A O 1
ATOM 1216 N N . HIS A 1 147 ? -9.326 -3.265 13.525 1.00 89.56 147 HIS A N 1
ATOM 1217 C CA . HIS A 1 147 ? -10.147 -2.635 14.560 1.00 89.56 147 HIS A CA 1
ATOM 1218 C C . HIS A 1 147 ? -9.984 -3.336 15.917 1.00 89.56 147 HIS A C 1
ATOM 1220 O O . HIS A 1 147 ? -9.821 -2.683 16.951 1.00 89.56 147 HIS A O 1
ATOM 1226 N N . LYS A 1 148 ? -9.979 -4.676 15.933 1.00 90.81 148 LYS A N 1
ATOM 1227 C CA . LYS A 1 148 ? -9.728 -5.465 17.146 1.00 90.81 148 LYS A CA 1
ATOM 1228 C C . LYS A 1 148 ? -8.347 -5.166 17.735 1.00 90.81 148 LYS A C 1
ATOM 1230 O O . LYS A 1 148 ? -8.264 -4.920 18.936 1.00 90.81 148 LYS A O 1
ATOM 1235 N N . LEU A 1 149 ? -7.295 -5.142 16.915 1.00 89.50 149 LEU A N 1
ATOM 1236 C CA . LEU A 1 149 ? -5.935 -4.821 17.361 1.00 89.50 149 LEU A CA 1
ATOM 1237 C C . LEU A 1 149 ? -5.852 -3.406 17.949 1.00 89.50 149 LEU A C 1
ATOM 1239 O O . LEU A 1 149 ? -5.379 -3.236 19.075 1.00 89.50 149 LEU A O 1
ATOM 1243 N N . ALA A 1 150 ? -6.386 -2.411 17.237 1.00 85.94 150 ALA A N 1
ATOM 1244 C CA . ALA A 1 150 ? -6.398 -1.019 17.681 1.00 85.94 150 ALA A CA 1
ATOM 1245 C C . ALA A 1 150 ? -7.159 -0.837 19.006 1.00 85.94 150 ALA A C 1
ATOM 1247 O O . ALA A 1 150 ? -6.693 -0.120 19.891 1.00 85.94 150 ALA A O 1
ATOM 1248 N N . LYS A 1 151 ? -8.290 -1.534 19.184 1.00 86.75 151 LYS A N 1
ATOM 1249 C CA . LYS A 1 151 ? -9.071 -1.509 20.431 1.00 86.75 151 LYS A CA 1
ATOM 1250 C C . LYS A 1 151 ? -8.349 -2.199 21.592 1.00 86.75 151 LYS A C 1
ATOM 1252 O O . LYS A 1 151 ? -8.443 -1.737 22.724 1.00 86.75 151 LYS A O 1
ATOM 1257 N N . GLN A 1 152 ? -7.648 -3.303 21.331 1.00 88.69 152 GLN A N 1
ATOM 1258 C CA . GLN A 1 152 ? -6.928 -4.063 22.360 1.00 88.69 152 GLN A CA 1
ATOM 1259 C C . GLN A 1 152 ? -5.657 -3.356 22.842 1.00 88.69 152 GLN A C 1
ATOM 1261 O O . GLN A 1 152 ? -5.291 -3.492 24.007 1.00 88.69 152 GLN A O 1
ATOM 1266 N N . GLN A 1 153 ? -4.973 -2.613 21.967 1.00 85.00 153 GLN A N 1
ATOM 1267 C CA . GLN A 1 153 ? -3.721 -1.928 22.296 1.00 85.00 153 GLN A CA 1
ATOM 1268 C C . GLN A 1 153 ? -3.735 -0.470 21.801 1.00 85.00 153 GLN A C 1
ATOM 1270 O O . GLN A 1 153 ? -2.976 -0.121 20.898 1.00 85.00 153 GLN A O 1
ATOM 1275 N N . PRO A 1 154 ? -4.540 0.420 22.413 1.00 80.38 154 PRO A N 1
ATOM 1276 C CA . PRO A 1 154 ? -4.731 1.791 21.923 1.00 80.38 154 PRO A CA 1
ATOM 1277 C C . PRO A 1 154 ? -3.466 2.657 22.001 1.00 80.38 154 PRO A C 1
ATOM 1279 O O . PRO A 1 154 ? -3.327 3.618 21.253 1.00 80.38 154 PRO A O 1
ATOM 1282 N N . LYS A 1 155 ? -2.525 2.316 22.894 1.00 81.44 155 LYS A N 1
ATOM 1283 C CA . LYS A 1 155 ? -1.234 3.013 23.036 1.00 81.44 155 LYS A CA 1
ATOM 1284 C C . LYS A 1 155 ? -0.217 2.621 21.964 1.00 81.44 155 LYS A C 1
ATOM 1286 O O . LYS A 1 155 ? 0.838 3.244 21.873 1.00 81.44 155 LYS A O 1
ATOM 1291 N N . ARG A 1 156 ? -0.480 1.553 21.208 1.00 84.00 156 ARG A N 1
ATOM 1292 C CA . ARG A 1 156 ? 0.455 1.061 20.203 1.00 84.00 156 ARG A CA 1
ATOM 1293 C C . ARG A 1 156 ? 0.325 1.889 18.940 1.00 84.00 156 ARG A C 1
ATOM 1295 O O . ARG A 1 156 ? -0.784 2.086 18.456 1.00 84.00 156 ARG A O 1
ATOM 1302 N N . LEU A 1 157 ? 1.472 2.343 18.442 1.00 86.44 157 LEU A N 1
ATOM 1303 C CA . LEU A 1 157 ? 1.572 3.160 17.243 1.00 86.44 157 LEU A CA 1
ATOM 1304 C C . LEU A 1 157 ? 1.754 2.277 16.013 1.00 86.44 157 LEU A C 1
ATOM 1306 O O . LEU A 1 157 ? 2.698 1.489 15.948 1.00 86.44 157 LEU A O 1
ATOM 1310 N N . PHE A 1 158 ? 0.887 2.462 15.026 1.00 90.12 158 PHE A N 1
ATOM 1311 C CA . PHE A 1 158 ? 1.016 1.876 13.700 1.00 90.12 158 PHE A CA 1
ATOM 1312 C C . PHE A 1 158 ? 0.754 2.920 12.614 1.00 90.12 158 PHE A C 1
ATOM 1314 O O . PHE A 1 158 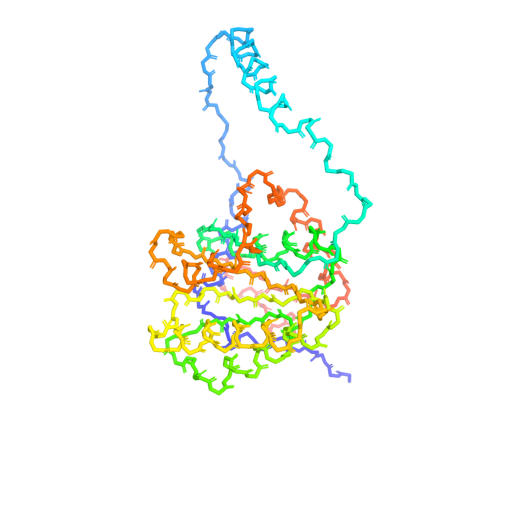? 0.019 3.896 12.809 1.00 90.12 158 PHE A O 1
ATOM 1321 N N . ARG A 1 159 ? 1.378 2.708 11.454 1.00 92.19 159 ARG A N 1
ATOM 1322 C CA . ARG A 1 159 ? 1.172 3.519 10.256 1.00 92.19 159 ARG A CA 1
ATOM 1323 C C . ARG A 1 159 ? 0.856 2.596 9.094 1.00 92.19 159 ARG A C 1
ATOM 1325 O O . ARG A 1 159 ? 1.665 1.738 8.743 1.00 92.19 159 ARG A O 1
ATOM 1332 N N . LEU A 1 160 ? -0.321 2.787 8.517 1.00 94.62 160 LEU A N 1
ATOM 1333 C CA . LEU A 1 160 ? -0.779 2.046 7.352 1.00 94.62 160 LEU A CA 1
ATOM 1334 C C . LEU A 1 160 ? -0.921 3.018 6.182 1.00 94.62 160 LEU A C 1
ATOM 1336 O O . LEU A 1 160 ? -1.644 4.000 6.285 1.00 94.62 160 LEU A O 1
ATOM 1340 N N . GLY A 1 161 ? -0.231 2.752 5.085 1.00 95.56 161 GLY A N 1
ATOM 1341 C CA . GLY A 1 161 ? -0.466 3.366 3.790 1.00 95.56 161 GLY A CA 1
ATOM 1342 C C . GLY A 1 161 ? -1.398 2.484 2.972 1.00 95.56 161 GLY A C 1
ATOM 1343 O O . GLY A 1 161 ? -1.283 1.263 3.002 1.00 95.56 161 GLY A O 1
ATOM 1344 N N . ILE A 1 162 ? -2.320 3.088 2.246 1.00 96.44 162 ILE A N 1
ATOM 1345 C CA . ILE A 1 162 ? -3.164 2.415 1.271 1.00 96.44 162 ILE A CA 1
ATOM 1346 C C . ILE A 1 162 ? -2.977 3.159 -0.041 1.00 96.44 162 ILE A C 1
ATOM 1348 O O . ILE A 1 162 ? -3.265 4.351 -0.107 1.00 96.44 162 ILE A O 1
ATOM 1352 N N . VAL A 1 163 ? -2.493 2.469 -1.068 1.00 96.31 163 VAL A N 1
ATOM 1353 C CA . VAL A 1 163 ? -2.401 3.006 -2.428 1.00 96.31 163 VAL A CA 1
ATOM 1354 C C . VAL A 1 163 ? -3.391 2.226 -3.273 1.00 96.31 163 VAL A C 1
ATOM 1356 O O . VAL A 1 163 ? -3.240 1.019 -3.436 1.00 96.31 163 VAL A O 1
ATOM 1359 N N . THR A 1 164 ? -4.427 2.894 -3.762 1.00 95.00 164 THR A N 1
ATOM 1360 C CA . THR A 1 164 ? -5.536 2.261 -4.481 1.00 95.00 164 THR A CA 1
ATOM 1361 C C . THR A 1 164 ? -5.771 2.943 -5.820 1.00 95.00 164 THR A C 1
ATOM 1363 O O . THR A 1 164 ? -5.557 4.149 -5.963 1.00 95.00 164 THR A O 1
ATOM 1366 N N . THR A 1 165 ? -6.205 2.149 -6.797 1.00 92.38 165 THR A N 1
ATOM 1367 C CA . THR A 1 165 ? -6.697 2.627 -8.093 1.00 92.38 165 THR A CA 1
ATOM 1368 C C . THR A 1 165 ? -8.217 2.705 -8.168 1.00 92.38 165 THR A C 1
ATOM 1370 O O . THR A 1 165 ? -8.764 3.313 -9.089 1.00 92.38 165 THR A O 1
ATOM 1373 N N . ALA A 1 166 ? -8.913 2.147 -7.175 1.00 87.69 166 ALA A N 1
ATOM 1374 C CA . ALA A 1 166 ? -10.341 2.343 -6.998 1.00 87.69 166 ALA A CA 1
ATOM 1375 C C . ALA A 1 166 ? -10.607 3.679 -6.298 1.00 87.69 166 ALA A C 1
ATOM 1377 O O . ALA A 1 166 ? -9.831 4.118 -5.448 1.00 87.69 166 ALA A O 1
ATOM 1378 N N . SER A 1 167 ? -11.737 4.318 -6.607 1.00 81.12 167 SER A N 1
ATOM 1379 C CA . SER A 1 167 ? -12.120 5.510 -5.855 1.00 81.12 167 SER A CA 1
ATOM 1380 C C . SER A 1 167 ? -12.485 5.147 -4.413 1.00 81.12 167 SER A C 1
ATOM 1382 O O . SER A 1 167 ? -13.092 4.104 -4.132 1.00 81.12 167 SER A O 1
ATOM 1384 N N . ASN A 1 168 ? -12.178 6.042 -3.474 1.00 70.75 168 ASN A N 1
ATOM 1385 C CA . ASN A 1 168 ? -12.421 5.806 -2.048 1.00 70.75 168 ASN A CA 1
ATOM 1386 C C . ASN A 1 168 ? -13.903 5.602 -1.702 1.00 70.75 168 ASN A C 1
ATOM 1388 O O . ASN A 1 168 ? -14.212 5.067 -0.638 1.00 70.75 168 ASN A O 1
ATOM 1392 N N . SER A 1 169 ? -14.832 6.034 -2.560 1.00 66.19 169 SER A N 1
ATOM 1393 C CA . SER A 1 169 ? -16.264 5.768 -2.388 1.00 66.19 169 SER A CA 1
ATOM 1394 C C . SER A 1 169 ? -16.619 4.297 -2.604 1.00 66.19 169 SER A C 1
ATOM 1396 O O . SER A 1 169 ? -17.575 3.821 -1.998 1.00 66.19 169 SER A O 1
ATOM 1398 N N . HIS A 1 170 ? -15.855 3.576 -3.425 1.00 72.38 170 HIS A N 1
ATOM 1399 C CA . HIS A 1 170 ? -16.148 2.195 -3.815 1.00 72.38 170 HIS A CA 1
ATOM 1400 C C . HIS A 1 170 ? -15.328 1.157 -3.045 1.00 72.38 170 HIS A C 1
ATOM 1402 O O . HIS A 1 170 ? -15.688 -0.018 -3.035 1.00 72.38 170 HIS A O 1
ATOM 1408 N N . LEU A 1 171 ? -14.271 1.574 -2.345 1.00 81.62 171 LEU A N 1
ATOM 1409 C CA . LEU A 1 171 ? -13.444 0.663 -1.565 1.00 81.62 171 LEU A CA 1
ATOM 1410 C C . LEU A 1 171 ? -14.022 0.434 -0.156 1.00 81.62 171 LEU A C 1
ATOM 1412 O O . LEU A 1 171 ? -13.837 1.247 0.757 1.00 81.62 171 LEU A O 1
ATOM 1416 N N . GLN A 1 172 ? -14.700 -0.706 0.026 1.00 84.69 172 GLN A N 1
ATOM 1417 C CA . GLN A 1 172 ? -15.302 -1.136 1.298 1.00 84.69 172 GLN A CA 1
ATOM 1418 C C . GLN A 1 172 ? -14.294 -1.095 2.450 1.00 84.69 172 GLN A C 1
ATOM 1420 O O . GLN A 1 172 ? -14.597 -0.546 3.508 1.00 84.69 172 GLN A O 1
ATOM 1425 N N . LEU A 1 173 ? -13.069 -1.578 2.220 1.00 89.56 173 LEU A N 1
ATOM 1426 C CA . LEU A 1 173 ? -11.988 -1.549 3.204 1.00 89.56 173 LEU A CA 1
ATOM 1427 C C . LEU A 1 173 ? -11.729 -0.138 3.759 1.00 89.56 173 LEU A C 1
ATOM 1429 O O . LEU A 1 173 ? -11.681 0.049 4.974 1.00 89.56 173 LEU A O 1
ATOM 1433 N N . VAL A 1 174 ? -11.596 0.874 2.896 1.00 87.00 174 VAL A N 1
ATOM 1434 C CA . VAL A 1 174 ? -11.317 2.252 3.336 1.00 87.00 174 VAL A CA 1
ATOM 1435 C C . VAL A 1 174 ? -12.513 2.833 4.081 1.00 87.00 174 VAL A C 1
ATOM 1437 O O . VAL A 1 174 ? -12.338 3.474 5.118 1.00 87.00 174 VAL A O 1
ATOM 1440 N N . ASN A 1 175 ? -13.731 2.579 3.604 1.00 85.69 175 ASN A N 1
ATOM 1441 C CA . ASN A 1 175 ? -14.943 3.054 4.266 1.00 85.69 175 ASN A CA 1
ATOM 1442 C C . ASN A 1 175 ? -15.124 2.446 5.664 1.00 85.69 175 ASN A C 1
ATOM 1444 O O . ASN A 1 175 ? -15.395 3.185 6.610 1.00 85.69 175 ASN A O 1
ATOM 1448 N N . SER A 1 176 ? -14.871 1.147 5.826 1.00 85.75 176 SER A N 1
ATOM 1449 C CA . SER A 1 176 ? -14.883 0.474 7.129 1.00 85.75 176 SER A CA 1
ATOM 1450 C C . SER A 1 176 ? -13.810 1.026 8.077 1.00 85.75 176 SER A C 1
ATOM 1452 O O . SER A 1 176 ? -14.060 1.203 9.269 1.00 85.75 176 SER A O 1
ATOM 1454 N N . LEU A 1 177 ? -12.625 1.377 7.564 1.00 86.44 177 LEU A N 1
ATOM 1455 C CA . LEU A 1 177 ? -11.544 1.953 8.372 1.00 86.44 177 LEU A CA 1
ATOM 1456 C C . LEU A 1 177 ? -11.804 3.400 8.804 1.00 86.44 177 LEU A C 1
ATOM 1458 O O . LEU A 1 177 ? -11.305 3.809 9.854 1.00 86.44 177 LEU A O 1
ATOM 1462 N N . LYS A 1 178 ? -12.607 4.176 8.060 1.00 84.44 178 LYS A N 1
ATOM 1463 C CA . LYS A 1 178 ? -12.980 5.551 8.453 1.00 84.44 178 LYS A CA 1
ATOM 1464 C C . LYS A 1 178 ? -13.680 5.599 9.815 1.00 84.44 178 LYS A C 1
ATOM 1466 O O . LYS A 1 178 ? -13.548 6.602 10.515 1.00 84.44 178 LYS A O 1
ATOM 1471 N N . ALA A 1 179 ? -14.334 4.511 10.237 1.00 78.62 179 ALA A N 1
ATOM 1472 C CA . ALA A 1 179 ? -14.928 4.387 11.570 1.00 78.62 179 ALA A CA 1
ATOM 1473 C C . ALA A 1 179 ? -13.908 4.562 12.714 1.00 78.62 179 ALA A C 1
ATOM 1475 O O . ALA A 1 179 ? -14.280 4.975 13.809 1.00 78.62 179 ALA A O 1
ATOM 1476 N N . LEU A 1 180 ? -12.618 4.307 12.463 1.00 74.25 180 LEU A N 1
ATOM 1477 C CA . LEU A 1 180 ? -11.549 4.485 13.448 1.00 74.25 180 LEU A CA 1
ATOM 1478 C C . LEU A 1 180 ? -11.130 5.955 13.644 1.00 74.25 180 LEU A C 1
ATOM 1480 O O . LEU A 1 180 ? -10.294 6.217 14.501 1.00 74.25 180 LEU A O 1
ATOM 1484 N N . GLN A 1 181 ? -11.650 6.904 12.852 1.00 74.56 181 GLN A N 1
ATOM 1485 C CA . GLN A 1 181 ? -11.296 8.339 12.889 1.00 74.56 181 GLN A CA 1
ATOM 1486 C C . GLN A 1 181 ? -9.790 8.651 12.729 1.00 74.56 181 GLN A C 1
ATOM 1488 O O . GLN A 1 181 ? -9.335 9.749 13.039 1.00 74.56 181 GLN A O 1
ATOM 1493 N N . ILE A 1 182 ? -9.014 7.701 12.204 1.00 82.31 182 ILE A N 1
ATOM 1494 C CA . ILE A 1 182 ? -7.561 7.816 11.973 1.00 82.31 182 ILE A CA 1
ATOM 1495 C C . ILE A 1 182 ? -7.183 7.772 10.486 1.00 82.31 182 ILE A C 1
ATOM 1497 O O . ILE A 1 182 ? -6.004 7.664 10.146 1.00 82.31 182 ILE A O 1
ATOM 1501 N N . VAL A 1 183 ? -8.178 7.814 9.597 1.00 86.94 183 VAL A N 1
ATOM 1502 C CA . VAL A 1 183 ? -7.981 7.774 8.144 1.00 86.94 183 VAL A CA 1
ATOM 1503 C C . VAL A 1 183 ? -7.799 9.191 7.609 1.00 86.94 183 VAL A C 1
ATOM 1505 O O . VAL A 1 183 ? -8.598 10.078 7.895 1.00 86.94 183 VAL A O 1
ATOM 1508 N N . SER A 1 184 ? -6.748 9.411 6.826 1.00 88.62 184 SER A N 1
ATOM 1509 C CA . SER A 1 184 ? -6.469 10.661 6.121 1.00 88.62 184 SER A CA 1
ATOM 1510 C C . SER A 1 184 ? -6.210 10.366 4.648 1.00 88.62 184 SER A C 1
ATOM 1512 O O . SER A 1 184 ? -5.313 9.592 4.320 1.00 88.62 184 SER A O 1
ATOM 1514 N N . THR A 1 185 ? -6.985 10.984 3.763 1.00 88.25 185 THR A N 1
ATOM 1515 C CA . THR A 1 185 ? -6.766 10.891 2.315 1.00 88.25 185 THR A CA 1
ATOM 1516 C C . THR A 1 185 ? -5.753 11.947 1.885 1.00 88.25 185 THR A C 1
ATOM 1518 O O . THR A 1 185 ? -5.929 13.129 2.180 1.00 88.25 185 THR A O 1
ATOM 1521 N N . ILE A 1 186 ? -4.704 11.513 1.196 1.00 89.19 186 ILE A N 1
ATOM 1522 C CA . ILE A 1 186 ? -3.651 12.352 0.628 1.00 89.19 186 ILE A CA 1
ATOM 1523 C C . ILE A 1 186 ? -4.065 12.757 -0.785 1.00 89.19 186 ILE A C 1
ATOM 1525 O O . ILE A 1 186 ? -4.492 11.913 -1.573 1.00 89.19 186 ILE A O 1
ATOM 1529 N N . GLN A 1 187 ? -3.972 14.051 -1.086 1.00 85.81 187 GLN A N 1
ATOM 1530 C CA . GLN A 1 187 ? -4.328 14.585 -2.397 1.00 85.81 187 GLN A CA 1
ATOM 1531 C C . GLN A 1 187 ? -3.128 14.531 -3.344 1.00 85.81 187 GLN A C 1
ATOM 1533 O O . GLN A 1 187 ? -1.982 14.515 -2.905 1.00 85.81 187 GLN A O 1
ATOM 1538 N N . ASP A 1 188 ? -3.386 14.570 -4.652 1.00 81.25 188 ASP A N 1
ATOM 1539 C CA . ASP A 1 188 ? -2.338 14.483 -5.681 1.00 81.25 188 ASP A CA 1
ATOM 1540 C C . ASP A 1 188 ? -1.242 15.552 -5.526 1.00 81.25 188 ASP A C 1
ATOM 1542 O O . ASP A 1 188 ? -0.060 15.277 -5.694 1.00 81.25 188 ASP A O 1
ATOM 1546 N N . GLN A 1 189 ? -1.639 16.759 -5.122 1.00 82.31 189 GLN A N 1
ATOM 1547 C CA . GLN A 1 189 ? -0.744 17.893 -4.866 1.00 82.31 189 GLN A CA 1
ATOM 1548 C C . GLN A 1 189 ? 0.225 17.680 -3.689 1.00 82.31 189 GLN A C 1
ATOM 1550 O O . GLN A 1 189 ? 1.217 18.396 -3.586 1.00 82.31 189 GLN A O 1
ATOM 1555 N N . ASP A 1 190 ? -0.088 16.743 -2.791 1.00 85.31 190 ASP A N 1
ATOM 1556 C CA . ASP A 1 190 ? 0.742 16.391 -1.637 1.00 85.31 190 ASP A CA 1
ATOM 1557 C C . ASP A 1 190 ? 1.691 15.220 -1.966 1.00 85.31 190 ASP A C 1
ATOM 1559 O O . ASP A 1 190 ? 2.520 14.835 -1.136 1.00 85.31 190 ASP A O 1
ATOM 1563 N N . LEU A 1 191 ? 1.556 14.628 -3.160 1.00 91.19 191 LEU A N 1
ATOM 1564 C CA . LEU A 1 191 ? 2.457 13.604 -3.671 1.00 91.19 191 LEU A CA 1
ATOM 1565 C C . LEU A 1 191 ? 3.705 14.238 -4.281 1.00 91.19 191 LEU A C 1
ATOM 1567 O O . LEU A 1 191 ? 3.754 15.425 -4.601 1.00 91.19 191 LEU A O 1
ATOM 1571 N N . LEU A 1 192 ? 4.722 13.405 -4.476 1.00 91.75 192 LEU A N 1
ATOM 1572 C CA . LEU A 1 192 ? 5.939 13.806 -5.154 1.00 91.75 192 LEU A CA 1
ATOM 1573 C C . LEU A 1 192 ? 5.644 14.323 -6.553 1.00 91.75 192 LEU A C 1
ATOM 1575 O O . LEU A 1 192 ? 4.998 13.648 -7.355 1.00 91.75 192 LEU A O 1
ATOM 1579 N N . ASP A 1 193 ? 6.186 15.494 -6.869 1.00 93.19 193 ASP A N 1
ATOM 1580 C CA . ASP A 1 193 ? 6.268 15.911 -8.257 1.00 93.19 193 ASP A CA 1
ATOM 1581 C C . ASP A 1 193 ? 7.229 15.000 -9.040 1.00 93.19 193 ASP A C 1
ATOM 1583 O O . ASP A 1 193 ? 7.977 14.186 -8.486 1.00 93.19 193 ASP A O 1
ATOM 1587 N N . LYS A 1 194 ? 7.190 15.123 -10.367 1.00 89.38 194 LYS A N 1
ATOM 1588 C CA . LYS A 1 194 ? 7.975 14.275 -11.267 1.00 89.38 194 LYS A CA 1
ATOM 1589 C C . LYS A 1 194 ? 9.481 14.372 -10.996 1.00 89.38 194 LYS A C 1
ATOM 1591 O O . LYS A 1 194 ? 10.166 13.356 -11.057 1.00 89.38 194 LYS A O 1
ATOM 1596 N N . THR A 1 195 ? 9.987 15.565 -10.696 1.00 92.00 195 THR A N 1
ATOM 1597 C CA . THR A 1 195 ? 11.417 15.803 -10.471 1.00 92.00 195 THR A CA 1
ATOM 1598 C C . THR A 1 195 ? 11.863 15.165 -9.159 1.00 92.00 195 THR A C 1
ATOM 1600 O O . THR A 1 195 ? 12.848 14.432 -9.128 1.00 92.00 195 THR A O 1
ATOM 1603 N N . ALA A 1 196 ? 11.104 15.372 -8.084 1.00 91.69 196 ALA A N 1
ATOM 1604 C CA . ALA A 1 196 ? 11.381 14.782 -6.782 1.00 91.69 196 ALA A CA 1
ATOM 1605 C C . ALA A 1 196 ? 11.276 13.250 -6.820 1.00 91.69 196 ALA A C 1
ATOM 1607 O O . ALA A 1 196 ? 12.125 12.560 -6.259 1.00 91.69 196 ALA A O 1
ATOM 1608 N N . LEU A 1 197 ? 10.290 12.707 -7.542 1.00 92.56 197 LEU A N 1
ATOM 1609 C CA . LEU A 1 197 ? 10.163 11.267 -7.763 1.00 92.56 197 LEU A CA 1
ATOM 1610 C C . LEU A 1 197 ? 11.400 10.686 -8.462 1.00 92.56 197 LEU A C 1
ATOM 1612 O O . LEU A 1 197 ? 11.904 9.642 -8.050 1.00 92.56 197 LEU A O 1
ATOM 1616 N N . GLN A 1 198 ? 11.900 11.362 -9.501 1.00 89.06 198 GLN A N 1
ATOM 1617 C CA . GLN A 1 198 ? 13.096 10.933 -10.227 1.00 89.06 198 GLN A CA 1
ATOM 1618 C C . GLN A 1 198 ? 14.331 10.899 -9.330 1.00 89.06 198 GLN A C 1
ATOM 1620 O O . GLN A 1 198 ? 15.091 9.935 -9.393 1.00 89.06 198 GLN A O 1
ATOM 1625 N N . GLU A 1 199 ? 14.528 11.913 -8.490 1.00 90.69 199 GLU A N 1
ATOM 1626 C CA . GLU A 1 199 ? 15.664 11.938 -7.567 1.00 90.69 199 GLU A CA 1
ATOM 1627 C C . GLU A 1 199 ? 15.577 10.816 -6.527 1.00 90.69 199 GLU A C 1
ATOM 1629 O O . GLU A 1 199 ? 16.552 10.091 -6.340 1.00 90.69 199 GLU A O 1
ATOM 1634 N N . VAL A 1 200 ? 14.394 10.564 -5.953 1.00 90.12 200 VAL A N 1
ATOM 1635 C CA . VAL A 1 200 ? 14.193 9.435 -5.025 1.00 90.12 200 VAL A CA 1
ATOM 1636 C C . VAL A 1 200 ? 14.508 8.095 -5.700 1.00 90.12 200 VAL A C 1
ATOM 1638 O O . VAL A 1 200 ? 15.194 7.254 -5.121 1.00 90.12 200 VAL A O 1
ATOM 1641 N N . ILE A 1 201 ? 14.048 7.879 -6.936 1.00 88.81 201 ILE A N 1
ATOM 1642 C CA . ILE A 1 201 ? 14.327 6.639 -7.677 1.00 88.81 201 ILE A CA 1
ATOM 1643 C C . ILE A 1 201 ? 15.826 6.495 -7.964 1.00 88.81 201 ILE A C 1
ATOM 1645 O O . ILE A 1 201 ? 16.387 5.418 -7.750 1.00 88.81 201 ILE A O 1
ATOM 1649 N N . LYS A 1 202 ? 16.490 7.568 -8.416 1.00 87.06 202 LYS A N 1
ATOM 1650 C CA . LYS A 1 202 ? 17.939 7.560 -8.662 1.00 87.06 202 LYS A CA 1
ATOM 1651 C C . LYS A 1 202 ? 18.700 7.184 -7.400 1.00 87.06 202 LYS A C 1
ATOM 1653 O O . LYS A 1 202 ? 19.579 6.334 -7.478 1.00 87.06 202 LYS A O 1
ATOM 1658 N N . GLU A 1 203 ? 18.361 7.771 -6.255 1.00 87.81 203 GLU A N 1
ATOM 1659 C CA . GLU A 1 203 ? 19.010 7.457 -4.980 1.00 87.81 203 GLU A CA 1
ATOM 1660 C C . GLU A 1 203 ? 18.838 5.991 -4.573 1.00 87.81 203 GLU A C 1
ATOM 1662 O O . GLU A 1 203 ? 19.799 5.376 -4.115 1.00 87.81 203 GLU A O 1
ATOM 1667 N N . LEU A 1 204 ? 17.652 5.409 -4.781 1.00 83.88 204 LEU A N 1
ATOM 1668 C CA . LEU A 1 204 ? 17.385 4.005 -4.447 1.00 83.88 204 LEU A CA 1
ATOM 1669 C C . LEU A 1 204 ? 18.158 3.019 -5.339 1.00 83.88 204 LEU A C 1
ATOM 1671 O O . LEU A 1 204 ? 18.591 1.969 -4.864 1.00 83.88 204 LEU A O 1
ATOM 1675 N N . ILE A 1 205 ? 18.332 3.347 -6.622 1.00 85.00 205 ILE A N 1
ATOM 1676 C CA . ILE A 1 205 ? 18.991 2.481 -7.614 1.00 85.00 205 ILE A CA 1
ATOM 1677 C C . ILE A 1 205 ? 20.517 2.639 -7.581 1.00 85.00 205 ILE A C 1
ATOM 1679 O O . ILE A 1 205 ? 21.246 1.675 -7.835 1.00 85.00 205 ILE A O 1
ATOM 1683 N N . LYS A 1 206 ? 21.016 3.845 -7.280 1.00 81.00 206 LYS A N 1
ATOM 1684 C CA . LYS A 1 206 ? 22.432 4.214 -7.406 1.00 81.00 206 LYS A CA 1
ATOM 1685 C C . LYS A 1 206 ? 23.349 3.216 -6.691 1.00 81.00 206 LYS A C 1
ATOM 1687 O O . LYS A 1 206 ? 23.364 3.129 -5.469 1.00 81.00 206 LYS A O 1
ATOM 1692 N N . GLY A 1 207 ? 24.157 2.507 -7.482 1.00 68.31 207 GLY A N 1
ATOM 1693 C CA . GLY A 1 207 ? 25.173 1.562 -7.006 1.00 68.31 207 GLY A CA 1
ATOM 1694 C C . GLY A 1 207 ? 24.657 0.170 -6.627 1.00 68.31 207 GLY A C 1
ATOM 1695 O O . GLY A 1 207 ? 25.479 -0.694 -6.343 1.00 68.31 207 GLY A O 1
ATOM 1696 N N . ASN A 1 208 ? 23.339 -0.063 -6.658 1.00 71.88 208 ASN A N 1
ATOM 1697 C CA . ASN A 1 208 ? 22.719 -1.325 -6.231 1.00 71.88 208 ASN A CA 1
ATOM 1698 C C . ASN A 1 208 ? 21.982 -2.063 -7.358 1.00 71.88 208 ASN A C 1
ATOM 1700 O O . ASN A 1 208 ? 21.607 -3.220 -7.186 1.00 71.88 208 ASN A O 1
ATOM 1704 N N . SER A 1 209 ? 21.726 -1.407 -8.491 1.00 74.50 209 SER A N 1
ATOM 1705 C CA . SER A 1 209 ? 21.017 -2.010 -9.619 1.00 74.50 209 SER A CA 1
ATOM 1706 C C . SER A 1 209 ? 21.425 -1.355 -10.940 1.00 74.50 209 SER A C 1
ATOM 1708 O O . SER A 1 209 ? 21.610 -0.139 -11.013 1.00 74.50 209 SER A O 1
ATOM 1710 N N . THR A 1 210 ? 21.552 -2.177 -11.984 1.00 78.12 210 THR A N 1
ATOM 1711 C CA . THR A 1 210 ? 21.809 -1.751 -13.364 1.00 78.12 210 THR A CA 1
ATOM 1712 C C . THR A 1 210 ? 20.608 -2.150 -14.212 1.00 78.12 210 THR A C 1
ATOM 1714 O O . THR A 1 210 ? 20.285 -3.333 -14.305 1.00 78.12 210 THR A O 1
ATOM 1717 N N . LEU A 1 211 ? 19.940 -1.175 -14.833 1.00 76.69 211 LEU A N 1
ATOM 1718 C CA . LEU A 1 211 ? 18.864 -1.434 -15.789 1.00 76.69 211 LEU A CA 1
ATOM 1719 C C . LEU A 1 211 ? 19.427 -1.382 -17.208 1.00 76.69 211 LEU A C 1
ATOM 1721 O O . LEU A 1 211 ? 19.906 -0.338 -17.649 1.00 76.69 211 LEU A O 1
ATOM 1725 N N . VAL A 1 212 ? 19.329 -2.496 -17.929 1.00 78.69 212 VAL A N 1
ATOM 1726 C CA . VAL A 1 212 ? 19.772 -2.610 -19.322 1.00 78.69 212 VAL A CA 1
ATOM 1727 C C . VAL A 1 212 ? 18.539 -2.746 -20.204 1.00 78.69 212 VAL A C 1
ATOM 1729 O O . VAL A 1 212 ? 17.838 -3.754 -20.158 1.00 78.69 212 VAL A O 1
ATOM 1732 N N . THR A 1 213 ? 18.257 -1.724 -21.008 1.00 81.38 213 THR A N 1
ATOM 1733 C CA . THR A 1 213 ? 17.094 -1.694 -21.905 1.00 81.38 213 THR A CA 1
ATOM 1734 C C . THR A 1 213 ? 17.483 -1.204 -23.300 1.00 81.38 213 THR A C 1
ATOM 1736 O O . THR A 1 213 ? 18.530 -0.587 -23.487 1.00 81.38 213 THR A O 1
ATOM 1739 N N . SER A 1 214 ? 16.669 -1.526 -24.306 1.00 82.81 214 SER A N 1
ATOM 1740 C CA . SER A 1 214 ? 16.863 -1.084 -25.685 1.00 82.81 214 SER A CA 1
ATOM 1741 C C . SER A 1 214 ? 15.525 -1.061 -26.409 1.00 82.81 214 SER A C 1
ATOM 1743 O O . SER A 1 214 ? 14.802 -2.052 -26.372 1.00 82.81 214 SER A O 1
ATOM 1745 N N . HIS A 1 215 ? 15.254 0.024 -27.137 1.00 81.62 215 HIS A N 1
ATOM 1746 C CA . HIS A 1 215 ? 14.013 0.208 -27.902 1.00 81.62 215 HIS A CA 1
ATOM 1747 C C . HIS A 1 215 ? 13.829 -0.784 -29.058 1.00 81.62 215 HIS A C 1
ATOM 1749 O O . HIS A 1 215 ? 12.748 -0.887 -29.627 1.00 81.62 215 HIS A O 1
ATOM 1755 N N . ILE A 1 216 ? 14.900 -1.476 -29.456 1.00 83.12 216 ILE A N 1
ATOM 1756 C CA . ILE A 1 216 ? 14.900 -2.430 -30.564 1.00 83.12 216 ILE A CA 1
ATOM 1757 C C . ILE A 1 216 ? 15.432 -3.768 -30.048 1.00 83.12 216 ILE A C 1
ATOM 1759 O O . ILE A 1 216 ? 16.412 -3.820 -29.293 1.00 83.12 216 ILE A O 1
ATOM 1763 N N . ALA A 1 217 ? 14.774 -4.857 -30.445 1.00 80.38 217 ALA A N 1
ATOM 1764 C CA . ALA A 1 217 ? 15.229 -6.215 -30.174 1.00 80.38 217 ALA A CA 1
ATOM 1765 C C . ALA A 1 217 ? 16.554 -6.520 -30.903 1.00 80.38 217 ALA A C 1
ATOM 1767 O O . ALA A 1 217 ? 16.867 -5.925 -31.928 1.00 80.38 217 ALA A O 1
ATOM 1768 N N . GLY A 1 218 ? 17.346 -7.457 -30.374 1.00 79.12 218 GLY A N 1
ATOM 1769 C CA . GLY A 1 218 ? 18.590 -7.899 -31.021 1.00 79.12 218 GLY A CA 1
ATOM 1770 C C . GLY A 1 218 ? 19.823 -7.016 -30.785 1.00 79.12 218 GLY A C 1
ATOM 1771 O O . GLY A 1 218 ? 20.893 -7.345 -31.279 1.00 79.12 218 GLY A O 1
ATOM 1772 N N . LEU A 1 219 ? 19.729 -5.953 -29.977 1.00 78.75 219 LEU A N 1
ATOM 1773 C CA . LEU A 1 219 ? 20.865 -5.080 -29.625 1.00 78.75 219 LEU A CA 1
ATOM 1774 C C . LEU A 1 219 ? 21.785 -5.651 -28.524 1.00 78.75 219 LEU A C 1
ATOM 1776 O O . LEU A 1 219 ? 22.459 -4.904 -27.825 1.00 78.75 219 LEU A O 1
ATOM 1780 N N . GLY A 1 220 ? 21.796 -6.974 -28.340 1.00 79.94 220 GLY A N 1
ATOM 1781 C CA . GLY A 1 220 ? 22.756 -7.633 -27.451 1.00 79.94 220 GLY A CA 1
ATOM 1782 C C . GLY A 1 220 ? 22.555 -7.387 -25.951 1.00 79.94 220 GLY A C 1
ATOM 1783 O O . GLY A 1 220 ? 23.509 -7.552 -25.202 1.00 79.94 220 GLY A O 1
ATOM 1784 N N . LYS A 1 221 ? 21.344 -7.042 -25.476 1.00 85.25 221 LYS A N 1
ATOM 1785 C CA . LYS A 1 221 ? 21.058 -6.890 -24.027 1.00 85.25 221 LYS A CA 1
ATOM 1786 C C . LYS A 1 221 ? 21.512 -8.108 -23.206 1.00 85.25 221 LYS A C 1
ATOM 1788 O O . LYS A 1 221 ? 22.113 -7.939 -22.158 1.00 85.25 221 LYS A O 1
ATOM 1793 N N . SER A 1 222 ? 21.281 -9.317 -23.724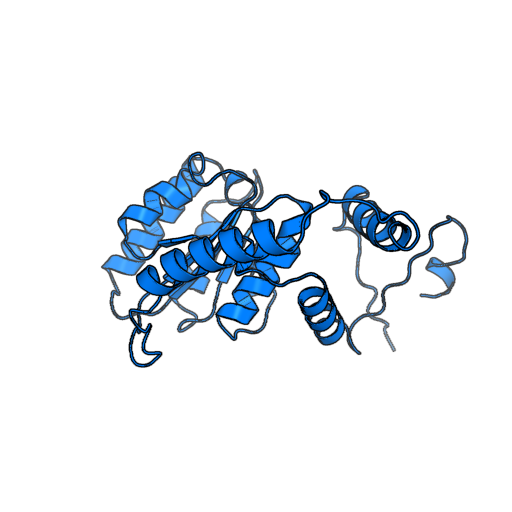 1.00 83.50 222 SER A N 1
ATOM 1794 C CA . SER A 1 222 ? 21.709 -10.587 -23.110 1.00 83.50 222 SER A CA 1
ATOM 1795 C C . SER A 1 222 ? 23.211 -10.867 -23.210 1.00 83.50 222 SER A C 1
ATOM 1797 O O . SER A 1 222 ? 23.677 -11.815 -22.603 1.00 83.50 222 SER A O 1
ATOM 1799 N N . THR A 1 223 ? 23.938 -10.122 -24.043 1.00 81.06 223 THR A N 1
ATOM 1800 C CA . THR A 1 223 ? 25.402 -10.200 -24.174 1.00 81.06 223 THR A CA 1
ATOM 1801 C C . THR A 1 223 ? 26.093 -9.144 -23.311 1.00 81.06 223 THR A C 1
ATOM 1803 O O . THR A 1 223 ? 27.275 -9.271 -23.017 1.00 81.06 223 THR A O 1
ATOM 1806 N N . TYR A 1 224 ? 25.377 -8.070 -22.970 1.00 79.44 224 TYR A N 1
ATOM 1807 C CA . TYR A 1 224 ? 25.863 -6.986 -22.123 1.00 79.44 224 TYR A CA 1
ATOM 1808 C C . TYR A 1 224 ? 25.816 -7.340 -20.630 1.00 79.44 224 TYR A C 1
ATOM 1810 O O . TYR A 1 224 ? 26.685 -6.896 -19.884 1.00 79.44 224 TYR A O 1
ATOM 1818 N N . ILE A 1 225 ? 24.782 -8.082 -20.220 1.00 74.75 225 ILE A N 1
ATOM 1819 C CA . ILE A 1 225 ? 24.682 -8.729 -18.903 1.00 74.75 225 ILE A CA 1
ATOM 1820 C C . ILE A 1 225 ? 25.553 -9.981 -18.931 1.00 74.75 225 ILE A C 1
ATOM 1822 O O . ILE A 1 225 ? 26.301 -10.184 -17.960 1.00 74.75 225 ILE A O 1
#

Foldseek 3Di:
DDDPDDPCVVPDPVNVVLVVVVVPVPDDDDDDDDDDDVVVVVVVVVVVVVVVVVVPPDPPVPDDLAAAEEEEADAPNCQLLLVVLVCVVLVHDDDPLLEDEDALPDDLVNLLVNLCCQQVVQAHEHEYEACVRYDPVSLVSNLVVNVVSCVVCVSGYGHYYYYHNDDCVPRPSNVSNVVVVRYDYDDPVSTDDPVRSVVSVCVVCPPPDDDQDDPDPPPCSVVVD